Protein AF-A0A8S0W724-F1 (afdb_monomer_lite)

pLDDT: mean 79.63, std 19.97, range [36.56, 97.44]

Sequence (188 aa):
MHIPKFYTVLSIAALSLVKLAGAHDTSLASVKYAFQGAHIPEDLRLIFEPKIHLKVTYFLDDRSTFDVYPGAPLARHDTAYPPMYNVSGCHVGAGPFVVTMIDPGPQLNPNITQVRHFLGGDYYYNELNGVFYNRTPAVTEYKQPSPPRNSDPHRLYFDIAKFAYETELGDPIAGNFVLVGPEVQAAV

Secondary structure (DSSP, 8-state):
--PPPP-------------------S-HHHHHHHHHHTTHHHHHT------SEEEEEEESSSS-EEEE-TTEEE-GGGGSSPPEEEEESTT--S--EEEEEEE---TT-TTPPBEEEEEEEEEEEETTTTEEEESS--SB--------SS-PPP---B-HHHHHHHTT--S-S----EEEPPP-PPP-

Organism: Cyclocybe aegerita (NCBI:txid1973307)

Structure (mmCIF, N/CA/C/O backbone):
data_AF-A0A8S0W724-F1
#
_entry.id   AF-A0A8S0W724-F1
#
loop_
_atom_site.group_PDB
_atom_site.id
_atom_site.type_symbol
_atom_site.label_atom_id
_atom_site.label_alt_id
_atom_site.label_comp_id
_atom_site.label_asym_id
_atom_site.label_entity_id
_atom_site.label_seq_id
_atom_site.pdbx_PDB_ins_code
_atom_site.Cartn_x
_atom_site.Cartn_y
_atom_site.Cartn_z
_atom_site.occupancy
_atom_site.B_iso_or_equiv
_atom_site.auth_seq_id
_atom_site.auth_comp_id
_atom_site.auth_asym_id
_atom_site.auth_atom_id
_atom_site.pdbx_PDB_model_num
ATOM 1 N N . MET A 1 1 ? -10.328 38.181 -71.224 1.00 43.16 1 MET A N 1
ATOM 2 C CA . MET A 1 1 ? -10.265 36.987 -70.354 1.00 43.16 1 MET A CA 1
ATOM 3 C C . MET A 1 1 ? -9.434 37.356 -69.131 1.00 43.16 1 MET A C 1
ATOM 5 O O . MET A 1 1 ? -8.224 37.487 -69.240 1.00 43.16 1 MET A O 1
ATOM 9 N N . HIS A 1 2 ? -10.097 37.687 -68.024 1.00 39.34 2 HIS A N 1
ATOM 10 C CA . HIS A 1 2 ? -9.485 38.168 -66.782 1.00 39.34 2 HIS A CA 1
ATOM 11 C C . HIS A 1 2 ? -10.244 37.485 -65.640 1.00 39.34 2 HIS A C 1
ATOM 13 O O . HIS A 1 2 ? -11.461 37.628 -65.547 1.00 39.34 2 HIS A O 1
ATOM 19 N N . ILE A 1 3 ? -9.548 36.657 -64.865 1.00 42.69 3 ILE A N 1
ATOM 20 C CA . ILE A 1 3 ? -10.122 35.806 -63.816 1.00 42.69 3 ILE A CA 1
ATOM 21 C C . ILE A 1 3 ? -10.080 36.589 -62.492 1.00 42.69 3 ILE A C 1
ATOM 23 O O . ILE A 1 3 ? -9.012 37.108 -62.155 1.00 42.69 3 ILE A O 1
ATOM 27 N N . PRO A 1 4 ? -11.181 36.698 -61.727 1.00 43.81 4 PRO A N 1
ATOM 28 C CA . PRO A 1 4 ? -11.156 37.345 -60.420 1.00 43.81 4 PRO A CA 1
ATOM 29 C C . PRO A 1 4 ? -10.509 36.440 -59.359 1.00 43.81 4 PRO A C 1
ATOM 31 O O . PRO A 1 4 ? -10.692 35.222 -59.351 1.00 43.81 4 PRO A O 1
ATOM 34 N N . LYS A 1 5 ? -9.745 37.053 -58.447 1.00 38.56 5 LYS A N 1
ATOM 35 C CA . LYS A 1 5 ? -9.134 36.392 -57.285 1.00 38.56 5 LYS A CA 1
ATOM 36 C C . LYS A 1 5 ? -10.203 36.133 -56.218 1.00 38.56 5 LYS A C 1
ATOM 38 O O . LYS A 1 5 ? -10.795 37.078 -55.705 1.00 38.56 5 LYS A O 1
ATOM 43 N N . PHE A 1 6 ? -10.415 34.867 -55.869 1.00 43.72 6 PHE A N 1
ATOM 44 C CA . PHE A 1 6 ? -11.185 34.471 -54.692 1.00 43.72 6 PHE A CA 1
ATOM 45 C C . PHE A 1 6 ? -10.311 34.617 -53.440 1.00 43.72 6 PHE A C 1
ATOM 47 O O . PHE A 1 6 ? -9.222 34.049 -53.370 1.00 43.72 6 PHE A O 1
ATOM 54 N N . TYR A 1 7 ? -10.787 35.374 -52.452 1.00 41.56 7 TYR A N 1
ATOM 55 C CA . TYR A 1 7 ? -10.230 35.369 -51.102 1.00 41.56 7 TYR A CA 1
ATOM 56 C C . TYR A 1 7 ? -10.954 34.291 -50.293 1.00 41.56 7 TYR A C 1
ATOM 58 O O . TYR A 1 7 ? -12.120 34.456 -49.940 1.00 41.56 7 TYR A O 1
ATOM 66 N N . THR A 1 8 ? -10.274 33.182 -50.007 1.00 39.94 8 THR A N 1
ATOM 67 C CA . THR A 1 8 ? -10.760 32.172 -49.062 1.00 39.94 8 THR A CA 1
ATOM 68 C C . THR A 1 8 ? -10.329 32.582 -47.658 1.00 39.94 8 THR A C 1
ATOM 70 O O . THR A 1 8 ? -9.141 32.570 -47.340 1.00 39.94 8 THR A O 1
ATOM 73 N N . VAL A 1 9 ? -11.289 32.957 -46.814 1.00 42.84 9 VAL A N 1
ATOM 74 C CA . VAL A 1 9 ? -11.074 33.127 -45.372 1.00 42.84 9 VAL A CA 1
ATOM 75 C C . VAL A 1 9 ? -10.991 31.731 -44.757 1.00 42.84 9 VAL A C 1
ATOM 77 O O . VAL A 1 9 ? -11.981 31.005 -44.713 1.00 42.84 9 VAL A O 1
ATOM 80 N N . LEU A 1 10 ? -9.799 31.330 -44.317 1.00 39.69 10 LEU A N 1
ATOM 81 C CA . LEU A 1 10 ? -9.592 30.094 -43.568 1.00 39.69 10 LEU A CA 1
ATOM 82 C C . LEU A 1 10 ? -9.978 30.348 -42.102 1.00 39.69 10 LEU A C 1
ATOM 84 O O . LEU A 1 10 ? -9.175 30.850 -41.319 1.00 39.69 10 LEU A O 1
ATOM 88 N N . SER A 1 11 ? -11.220 30.035 -41.727 1.00 43.78 11 SER A N 1
ATOM 89 C CA . SER A 1 11 ? -11.615 29.960 -40.317 1.00 43.78 11 SER A CA 1
ATOM 90 C C . SER A 1 11 ? -10.930 28.758 -39.669 1.00 43.78 11 SER A C 1
ATOM 92 O O . SER A 1 11 ? -11.342 27.616 -39.861 1.00 43.78 11 SER A O 1
ATOM 94 N N . ILE A 1 12 ? -9.885 29.015 -38.883 1.00 45.81 12 ILE A N 1
ATOM 95 C CA . ILE A 1 12 ? -9.315 28.029 -37.964 1.00 45.81 12 ILE A CA 1
ATOM 96 C C . ILE A 1 12 ? -10.295 27.906 -36.795 1.00 45.81 12 ILE A C 1
ATOM 98 O O . ILE A 1 12 ? -10.313 28.741 -35.892 1.00 45.81 12 ILE A O 1
ATOM 102 N N . ALA A 1 13 ? -11.143 26.880 -36.823 1.00 47.94 13 ALA A N 1
ATOM 103 C CA . ALA A 1 13 ? -11.841 26.438 -35.627 1.00 47.94 13 ALA A CA 1
ATOM 104 C C . ALA A 1 13 ? -10.782 25.886 -34.663 1.00 47.94 13 ALA A C 1
ATOM 106 O O . ALA A 1 13 ? -10.238 24.802 -34.872 1.00 47.94 13 ALA A O 1
ATOM 107 N N . ALA A 1 14 ? -10.437 26.667 -33.640 1.00 49.03 14 ALA A N 1
ATOM 108 C CA . ALA A 1 14 ? -9.595 26.208 -32.549 1.00 49.03 14 ALA A CA 1
ATOM 109 C C . ALA A 1 14 ? -10.345 25.098 -31.802 1.00 49.03 14 ALA A C 1
ATOM 111 O O . ALA A 1 14 ? -11.265 25.370 -31.029 1.00 49.03 14 ALA A O 1
ATOM 112 N N . LEU A 1 15 ? -9.968 23.844 -32.063 1.00 43.81 15 LEU A N 1
ATOM 113 C CA . LEU A 1 15 ? -10.395 22.697 -31.274 1.00 43.81 15 LEU A CA 1
ATOM 114 C C . LEU A 1 15 ? -9.877 22.913 -29.851 1.00 43.81 15 LEU A C 1
ATOM 116 O O . LEU A 1 15 ? -8.692 22.756 -29.560 1.00 43.81 15 LEU A O 1
ATOM 120 N N . SER A 1 16 ? -10.765 23.356 -28.972 1.00 45.56 16 SER A N 1
ATOM 121 C CA . SER A 1 16 ? -10.480 23.474 -27.552 1.00 45.56 16 SER A CA 1
ATOM 122 C C . SER A 1 16 ? -10.278 22.052 -27.034 1.00 45.56 16 SER A C 1
ATOM 124 O O . SER A 1 16 ? -11.230 21.272 -27.002 1.00 45.56 16 SER A O 1
ATOM 126 N N . LEU A 1 17 ? -9.048 21.686 -26.658 1.00 46.78 17 LEU A N 1
ATOM 127 C CA . LEU A 1 17 ? -8.829 20.489 -25.851 1.00 46.78 17 LEU A CA 1
ATOM 128 C C . LEU A 1 17 ? -9.578 20.708 -24.536 1.00 46.78 17 LEU A C 1
ATOM 130 O O . LEU A 1 17 ? -9.132 21.457 -23.665 1.00 46.78 17 LEU A O 1
ATOM 134 N N . VAL A 1 18 ? -10.737 20.070 -24.404 1.00 50.22 18 VAL A N 1
ATOM 135 C CA . VAL A 1 18 ? -11.385 19.891 -23.112 1.00 50.22 18 VAL A CA 1
ATOM 136 C C . VAL A 1 18 ? -10.387 19.114 -22.260 1.00 50.22 18 VAL A C 1
ATOM 138 O O . VAL A 1 18 ? -10.119 17.942 -22.518 1.00 50.22 18 VAL A O 1
ATOM 141 N N . LYS A 1 19 ? -9.791 19.777 -21.264 1.00 40.44 19 LYS A N 1
ATOM 142 C CA . LYS A 1 19 ? -9.137 19.073 -20.164 1.00 40.44 19 LYS A CA 1
ATOM 143 C C . LYS A 1 19 ? -10.238 18.287 -19.471 1.00 40.44 19 LYS A C 1
ATOM 145 O O . LYS A 1 19 ? -11.041 18.866 -18.743 1.00 40.44 19 LYS A O 1
ATOM 150 N N . LEU A 1 20 ? -10.314 16.992 -19.757 1.00 40.53 20 LEU A N 1
ATOM 151 C CA . LEU A 1 20 ? -11.141 16.083 -18.987 1.00 40.53 20 LEU A CA 1
ATOM 152 C C . LEU A 1 20 ? -10.573 16.122 -17.565 1.00 40.53 20 LEU A C 1
ATOM 154 O O . LEU A 1 20 ? -9.471 15.637 -17.315 1.00 40.53 20 LEU A O 1
ATOM 158 N N . ALA A 1 21 ? -11.265 16.818 -16.665 1.00 47.03 21 ALA A N 1
ATOM 159 C CA . ALA A 1 21 ? -10.967 16.758 -15.247 1.00 47.03 21 ALA A CA 1
ATOM 160 C C . ALA A 1 21 ? -11.006 15.276 -14.850 1.00 47.03 21 ALA A C 1
ATOM 162 O O . ALA A 1 21 ? -12.005 14.602 -15.104 1.00 47.03 21 ALA A O 1
ATOM 163 N N . GLY A 1 22 ? -9.892 14.757 -14.329 1.00 42.00 22 GLY A N 1
ATOM 164 C CA . GLY A 1 22 ? -9.747 13.354 -13.954 1.00 42.00 22 GLY A CA 1
ATOM 165 C C . GLY A 1 22 ? -10.693 13.027 -12.808 1.00 42.00 22 GLY A C 1
ATOM 166 O O . GLY A 1 22 ? -10.364 13.226 -11.646 1.00 42.00 22 GLY A O 1
ATOM 167 N N . ALA A 1 23 ? -11.892 12.569 -13.144 1.00 53.28 23 ALA A N 1
ATOM 168 C CA . ALA A 1 23 ? -12.893 12.129 -12.190 1.00 53.28 23 ALA A CA 1
ATOM 169 C C . ALA A 1 23 ? -12.859 10.608 -12.076 1.00 53.28 23 ALA A C 1
ATOM 171 O O . ALA A 1 23 ? -13.846 9.961 -12.386 1.00 53.28 23 ALA A O 1
ATOM 172 N N . HIS A 1 24 ? -11.740 10.011 -11.672 1.00 47.88 24 HIS A N 1
ATOM 173 C CA . HIS A 1 24 ? -11.686 8.560 -11.513 1.00 47.88 24 HIS A CA 1
ATOM 174 C C . HIS A 1 24 ? -10.704 8.191 -10.408 1.00 47.88 24 HIS A C 1
ATOM 176 O O . HIS A 1 24 ? -9.524 8.109 -10.687 1.00 47.88 24 HIS A O 1
ATOM 182 N N . ASP A 1 25 ? -11.194 8.048 -9.168 1.00 56.22 25 ASP A N 1
ATOM 183 C CA . ASP A 1 25 ? -10.792 6.965 -8.244 1.00 56.22 25 ASP A CA 1
ATOM 184 C C . ASP A 1 25 ? -11.588 6.945 -6.929 1.00 56.22 25 ASP A C 1
ATOM 186 O O . ASP A 1 25 ? -11.067 6.860 -5.820 1.00 56.22 25 ASP A O 1
ATOM 190 N N . THR A 1 26 ? -12.914 6.986 -7.054 1.00 65.12 26 THR A N 1
ATOM 191 C CA . THR A 1 26 ? -13.848 6.695 -5.950 1.00 65.12 26 THR A CA 1
ATOM 192 C C . THR A 1 26 ? -14.546 5.344 -6.114 1.00 65.12 26 THR A C 1
ATOM 194 O O . THR A 1 26 ? -15.454 5.024 -5.355 1.00 65.12 26 THR A O 1
ATOM 197 N N . SER A 1 27 ? -14.160 4.541 -7.114 1.00 89.25 27 SER A N 1
ATOM 198 C CA . SER A 1 27 ? -14.792 3.251 -7.406 1.00 89.25 27 SER A CA 1
ATOM 199 C C . SER A 1 27 ? -13.840 2.093 -7.133 1.00 89.25 27 SER A C 1
ATOM 201 O O . SER A 1 27 ? -12.771 2.007 -7.734 1.00 89.25 27 SER A O 1
ATOM 203 N N . LEU A 1 28 ? -14.249 1.163 -6.266 1.00 93.38 28 LEU A N 1
ATOM 204 C CA . LEU A 1 28 ? -13.511 -0.080 -6.003 1.00 93.38 28 LEU A CA 1
ATOM 205 C C . LEU A 1 28 ? -13.330 -0.916 -7.277 1.00 93.38 28 LEU A C 1
ATOM 207 O O . LEU A 1 28 ? -12.315 -1.590 -7.435 1.00 93.38 28 LEU A O 1
ATOM 211 N N . ALA A 1 29 ? -14.277 -0.828 -8.218 1.00 94.69 29 ALA A N 1
ATOM 212 C CA . ALA A 1 29 ? -14.153 -1.490 -9.511 1.00 94.69 29 ALA A CA 1
ATOM 213 C C . ALA A 1 29 ? -13.000 -0.900 -10.335 1.00 94.69 29 ALA A C 1
ATOM 215 O O . ALA A 1 29 ? -12.232 -1.656 -10.920 1.00 94.69 29 ALA A O 1
ATOM 216 N N . SER A 1 30 ? -12.835 0.428 -10.347 1.00 94.00 30 SER A N 1
ATOM 217 C CA . SER A 1 30 ? -11.717 1.088 -11.040 1.00 94.00 30 SER A CA 1
ATOM 218 C C . SER A 1 30 ? -10.371 0.692 -10.437 1.00 94.00 30 SER A C 1
ATOM 220 O O . SER A 1 30 ? -9.467 0.318 -11.181 1.00 94.00 30 SER A O 1
ATOM 222 N N . VAL A 1 31 ? -10.272 0.659 -9.103 1.00 94.69 31 VAL A N 1
ATOM 223 C CA . VAL A 1 31 ? -9.074 0.178 -8.397 1.00 94.69 31 VAL A CA 1
ATOM 224 C C . VAL A 1 31 ? -8.764 -1.270 -8.787 1.00 94.69 31 VAL A C 1
ATOM 226 O O . VAL A 1 31 ? -7.640 -1.576 -9.177 1.00 94.69 31 VAL A O 1
ATOM 229 N N . LYS A 1 32 ? -9.763 -2.162 -8.753 1.00 96.25 32 LYS A N 1
ATOM 230 C CA . LYS A 1 32 ? -9.599 -3.564 -9.158 1.00 96.25 32 LYS A CA 1
ATOM 231 C C . LYS A 1 32 ? -9.102 -3.690 -10.601 1.00 96.25 32 LYS A C 1
ATOM 233 O O . LYS A 1 32 ? -8.135 -4.407 -10.844 1.00 96.25 32 LYS A O 1
ATOM 238 N N . TYR A 1 33 ? -9.720 -2.972 -11.539 1.00 96.12 33 TYR A N 1
ATOM 239 C CA . TYR A 1 33 ? -9.310 -2.989 -12.945 1.00 96.12 33 TYR A CA 1
ATOM 240 C C . TYR A 1 33 ? -7.888 -2.462 -13.149 1.00 96.12 33 TYR A C 1
ATOM 242 O O . TYR A 1 33 ? -7.158 -3.020 -13.962 1.00 96.12 33 TYR A O 1
ATOM 250 N N . ALA A 1 34 ? -7.468 -1.433 -12.407 1.00 94.94 34 ALA A N 1
ATOM 251 C CA . ALA A 1 34 ? -6.106 -0.913 -12.488 1.00 94.94 34 ALA A CA 1
ATOM 252 C C . ALA A 1 34 ? -5.068 -1.948 -12.019 1.00 94.94 34 ALA A C 1
ATOM 254 O O . ALA A 1 34 ? -4.052 -2.141 -12.682 1.00 94.94 34 ALA A O 1
ATOM 255 N N . PHE A 1 35 ? -5.347 -2.659 -10.922 1.00 95.38 35 PHE A N 1
ATOM 256 C CA . PHE A 1 35 ? -4.487 -3.742 -10.431 1.00 95.38 35 PHE A CA 1
ATOM 257 C C . PHE A 1 35 ? -4.391 -4.903 -11.427 1.00 95.38 35 PHE A C 1
ATOM 259 O O . PHE A 1 35 ? -3.290 -5.367 -11.715 1.00 95.38 35 PHE A O 1
ATOM 266 N N . GLN A 1 36 ? -5.527 -5.339 -11.982 1.00 95.50 36 GLN A N 1
ATOM 267 C CA . GLN A 1 36 ? -5.574 -6.393 -13.001 1.00 95.50 36 GLN A CA 1
ATOM 268 C C . GLN A 1 36 ? -4.836 -5.983 -14.279 1.00 95.50 36 GLN A C 1
ATOM 270 O O . GLN A 1 36 ? -4.048 -6.755 -14.814 1.00 95.50 36 GLN A O 1
ATOM 275 N N . GLY A 1 37 ? -5.042 -4.750 -14.753 1.00 93.31 37 GLY A N 1
ATOM 276 C CA . GLY A 1 37 ? -4.367 -4.226 -15.942 1.00 93.31 37 GLY A CA 1
ATOM 277 C C . GLY A 1 37 ? -2.848 -4.105 -15.786 1.00 93.31 37 GLY A C 1
ATOM 278 O O . GLY A 1 37 ? -2.135 -4.117 -16.785 1.00 93.31 37 GLY A O 1
ATOM 279 N N . ALA A 1 38 ? -2.355 -4.017 -14.549 1.00 90.62 38 ALA A N 1
ATOM 280 C CA . ALA A 1 38 ? -0.932 -4.019 -14.220 1.00 90.62 38 ALA A CA 1
ATOM 281 C C . ALA A 1 38 ? -0.375 -5.416 -13.872 1.00 90.62 38 ALA A C 1
ATOM 283 O O . ALA A 1 38 ? 0.810 -5.511 -13.566 1.00 90.62 38 ALA A O 1
ATOM 284 N N . HIS A 1 39 ? -1.205 -6.470 -13.905 1.00 90.62 39 HIS A N 1
ATOM 285 C CA . HIS A 1 39 ? -0.880 -7.849 -13.500 1.00 90.62 39 HIS A CA 1
ATOM 286 C C . HIS A 1 39 ? -0.359 -7.998 -12.055 1.00 90.62 39 HIS A C 1
ATOM 288 O O . HIS A 1 39 ? 0.312 -8.971 -11.715 1.00 90.62 39 HIS A O 1
ATOM 294 N N . ILE A 1 40 ? -0.672 -7.040 -11.174 1.00 91.06 40 ILE A N 1
ATOM 295 C CA . ILE A 1 40 ? -0.176 -7.034 -9.789 1.00 91.06 40 ILE A CA 1
ATOM 296 C C . ILE A 1 40 ? -0.689 -8.239 -8.979 1.00 91.06 40 ILE A C 1
ATOM 298 O O . ILE A 1 40 ? 0.118 -8.840 -8.266 1.00 91.06 40 ILE A O 1
ATOM 302 N N . PRO A 1 41 ? -1.986 -8.616 -9.028 1.00 92.75 41 PRO A N 1
ATOM 303 C CA . PRO A 1 41 ? -2.469 -9.791 -8.302 1.00 92.75 41 PRO A CA 1
ATOM 304 C C . PRO A 1 41 ? -1.740 -11.073 -8.716 1.00 92.75 41 PRO A C 1
ATOM 306 O O . PRO A 1 41 ? -1.359 -11.865 -7.856 1.00 92.75 41 PRO A O 1
ATOM 309 N N . GLU A 1 42 ? -1.490 -11.255 -10.012 1.00 89.88 42 GLU A N 1
ATOM 310 C CA . GLU A 1 42 ? -0.763 -12.397 -10.557 1.00 89.88 42 GLU A CA 1
ATOM 311 C C . GLU A 1 42 ? 0.707 -12.397 -10.111 1.00 89.88 42 GLU A C 1
ATOM 313 O O . GLU A 1 42 ? 1.173 -13.391 -9.547 1.00 89.88 42 GLU A O 1
ATOM 318 N N . ASP A 1 43 ? 1.410 -11.273 -10.281 1.00 86.38 43 ASP A N 1
ATOM 319 C CA . ASP A 1 43 ? 2.827 -11.117 -9.921 1.00 86.38 43 ASP A CA 1
ATOM 320 C C . ASP A 1 43 ? 3.064 -11.317 -8.413 1.00 86.38 43 ASP A C 1
ATOM 322 O O . ASP A 1 43 ? 4.065 -11.900 -7.979 1.00 86.38 43 ASP A O 1
ATOM 326 N N . LEU A 1 44 ? 2.114 -10.871 -7.587 1.00 88.56 44 LEU A N 1
ATOM 327 C CA . LEU A 1 44 ? 2.171 -11.018 -6.134 1.00 88.56 44 LEU A CA 1
ATOM 328 C C . LEU A 1 44 ? 1.540 -12.316 -5.614 1.00 88.56 44 LEU A C 1
ATOM 330 O O . LEU A 1 44 ? 1.692 -12.607 -4.426 1.00 88.56 44 LEU A O 1
ATOM 334 N N . ARG A 1 45 ? 0.890 -13.110 -6.478 1.00 90.50 45 ARG A N 1
ATOM 335 C CA . ARG A 1 45 ? 0.121 -14.321 -6.127 1.00 90.50 45 ARG A CA 1
ATOM 336 C C . ARG A 1 45 ? -0.968 -14.056 -5.080 1.00 90.50 45 ARG A C 1
ATOM 338 O O . ARG A 1 45 ? -1.149 -14.833 -4.145 1.00 90.50 45 ARG A O 1
ATOM 345 N N . LEU A 1 46 ? -1.687 -12.949 -5.240 1.00 90.62 46 LEU A N 1
ATOM 346 C CA . LEU A 1 46 ? -2.762 -12.509 -4.355 1.00 90.62 46 LEU A CA 1
ATOM 347 C C . LEU A 1 46 ? -4.123 -12.625 -5.042 1.00 90.62 46 LEU A C 1
ATOM 349 O O . LEU A 1 46 ? -4.256 -12.369 -6.237 1.00 90.62 46 LEU A O 1
ATOM 353 N N . ILE A 1 47 ? -5.159 -12.920 -4.260 1.00 95.12 47 ILE A N 1
ATOM 354 C CA . ILE A 1 47 ? -6.539 -12.639 -4.657 1.00 95.12 47 ILE A CA 1
ATOM 355 C C . ILE A 1 47 ? -6.824 -11.197 -4.240 1.00 95.12 47 ILE A C 1
ATOM 357 O O . ILE A 1 47 ? -6.655 -10.846 -3.075 1.00 95.12 47 ILE A O 1
ATOM 361 N N . PHE A 1 48 ? -7.227 -10.343 -5.183 1.00 96.19 48 PHE A N 1
ATOM 362 C CA . PHE A 1 48 ? -7.491 -8.933 -4.897 1.00 96.19 48 PHE A CA 1
ATOM 363 C C . PHE A 1 48 ? -8.940 -8.551 -5.205 1.00 96.19 48 PHE A C 1
ATOM 365 O O . PHE A 1 48 ? -9.331 -8.360 -6.358 1.00 96.19 48 PHE A O 1
ATOM 372 N N . GLU A 1 49 ? -9.724 -8.410 -4.138 1.00 96.25 49 GLU A N 1
ATOM 373 C CA . GLU A 1 49 ? -11.126 -7.988 -4.162 1.00 96.25 49 GLU A CA 1
ATOM 374 C C . GLU A 1 49 ? -11.302 -6.796 -3.207 1.00 96.25 49 GLU A C 1
ATOM 376 O O . GLU A 1 49 ? -11.661 -6.987 -2.038 1.00 96.25 49 GLU A O 1
ATOM 381 N N . PRO A 1 50 ? -11.004 -5.559 -3.655 1.00 95.38 50 PRO A N 1
ATOM 382 C CA . PRO A 1 50 ? -11.011 -4.398 -2.776 1.00 95.38 50 PRO A CA 1
ATOM 383 C C . PRO A 1 50 ? -12.423 -4.110 -2.255 1.00 95.38 50 PRO A C 1
ATOM 385 O O . PRO A 1 50 ? -13.388 -4.040 -3.017 1.00 95.38 50 PRO A O 1
ATOM 388 N N . LYS A 1 51 ? -12.528 -3.912 -0.940 1.00 94.44 51 LYS A N 1
ATOM 389 C CA . LYS A 1 51 ? -13.766 -3.596 -0.206 1.00 94.44 51 LYS A CA 1
ATOM 390 C C . LYS A 1 51 ? -13.778 -2.159 0.310 1.00 94.44 51 LYS A C 1
ATOM 392 O O . LYS A 1 51 ? -14.847 -1.614 0.565 1.00 94.44 51 LYS A O 1
ATOM 397 N N . ILE A 1 52 ? -12.598 -1.555 0.451 1.00 94.19 52 ILE A N 1
ATOM 398 C CA . ILE A 1 52 ? -12.398 -0.165 0.864 1.00 94.19 52 ILE A CA 1
ATOM 399 C C . ILE A 1 52 ? -11.299 0.484 0.018 1.00 94.19 52 ILE A C 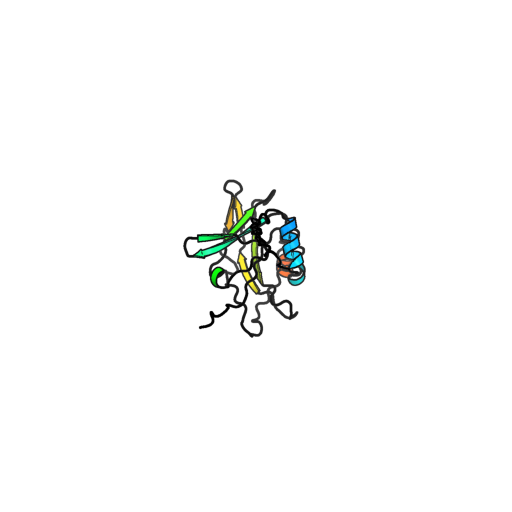1
ATOM 401 O O . ILE A 1 52 ? -10.482 -0.194 -0.609 1.00 94.19 52 ILE A O 1
ATOM 405 N N . HIS A 1 53 ? -11.275 1.811 -0.001 1.00 93.88 53 HIS A N 1
ATOM 406 C CA . HIS A 1 53 ? -10.242 2.582 -0.678 1.00 93.88 53 HIS A CA 1
ATOM 407 C C . HIS A 1 53 ? -9.020 2.740 0.216 1.00 93.88 53 HIS A C 1
ATOM 409 O O . HIS A 1 53 ? -9.155 3.080 1.389 1.00 93.88 53 HIS A O 1
ATOM 415 N N . LEU A 1 54 ? -7.834 2.560 -0.367 1.00 95.75 54 LEU A N 1
ATOM 416 C CA . LEU A 1 54 ? -6.574 2.986 0.228 1.00 95.75 54 LEU A CA 1
ATOM 417 C C . LEU A 1 54 ? -6.135 4.290 -0.440 1.00 95.75 54 LEU A C 1
ATOM 419 O O . LEU A 1 54 ? -5.717 4.310 -1.599 1.00 95.75 54 LEU A O 1
ATOM 423 N N . LYS A 1 55 ? -6.215 5.384 0.309 1.00 95.00 55 LYS A N 1
ATOM 424 C CA . LYS A 1 55 ? -5.649 6.667 -0.087 1.00 95.00 55 LYS A CA 1
ATOM 425 C C . LYS A 1 55 ? -4.174 6.694 0.302 1.00 95.00 55 LYS A C 1
ATOM 427 O O . LYS A 1 55 ? -3.830 6.452 1.459 1.00 95.00 55 LYS A O 1
ATOM 432 N N . VAL A 1 56 ? -3.326 6.998 -0.675 1.00 96.00 56 VAL A N 1
ATOM 433 C CA . VAL A 1 56 ? -1.883 7.169 -0.498 1.00 96.00 56 VAL A CA 1
ATOM 434 C C . VAL A 1 56 ? -1.541 8.610 -0.842 1.00 96.00 56 VAL A C 1
ATOM 436 O O . VAL A 1 56 ? -1.954 9.115 -1.886 1.00 96.00 56 VAL A O 1
ATOM 439 N N . THR A 1 57 ? -0.802 9.264 0.046 1.00 95.50 57 THR A N 1
ATOM 440 C CA . THR A 1 57 ? -0.445 10.678 -0.075 1.00 95.50 57 THR A CA 1
ATOM 441 C C . THR A 1 57 ? 1.071 10.824 0.039 1.00 95.50 57 THR A C 1
ATOM 443 O O . THR A 1 57 ? 1.657 10.398 1.033 1.00 95.50 57 THR A O 1
ATOM 446 N N . TYR A 1 58 ? 1.701 11.427 -0.968 1.00 94.62 58 TYR A N 1
ATOM 447 C CA . TYR A 1 58 ? 3.138 11.715 -1.004 1.00 94.62 58 TYR A CA 1
ATOM 448 C C . TYR A 1 58 ? 3.418 13.192 -0.708 1.00 94.62 58 TYR A C 1
ATOM 450 O O . TYR A 1 58 ? 2.520 14.035 -0.767 1.00 94.62 58 TYR A O 1
ATOM 458 N N . PHE A 1 59 ? 4.674 13.497 -0.387 1.00 91.12 59 PHE A N 1
ATOM 459 C CA . PHE A 1 59 ? 5.168 14.849 -0.130 1.00 91.12 59 PHE A CA 1
ATOM 460 C C . PHE A 1 59 ? 5.833 15.402 -1.393 1.00 91.12 59 PHE A C 1
ATOM 462 O O . PHE A 1 59 ? 6.703 14.740 -1.953 1.00 91.12 59 PHE A O 1
ATOM 469 N N . LEU A 1 60 ? 5.452 16.608 -1.824 1.00 84.19 60 LEU A N 1
ATOM 470 C CA . LEU A 1 60 ? 6.217 17.352 -2.839 1.00 84.19 60 LEU A CA 1
ATOM 471 C C . LEU A 1 60 ? 7.392 18.090 -2.184 1.00 84.19 60 LEU A C 1
ATOM 473 O O . LEU A 1 60 ? 8.471 18.196 -2.760 1.00 84.19 60 LEU A O 1
ATOM 477 N N . ASP A 1 61 ? 7.173 18.592 -0.968 1.00 81.75 61 ASP A N 1
ATOM 478 C CA . ASP A 1 61 ? 8.153 19.287 -0.137 1.00 81.75 61 ASP A CA 1
ATOM 479 C C . ASP A 1 61 ? 7.776 19.183 1.358 1.00 81.75 61 ASP A C 1
ATOM 481 O O . ASP A 1 61 ? 6.935 18.373 1.752 1.00 81.75 61 ASP A O 1
ATOM 485 N N . ASP A 1 62 ? 8.412 19.998 2.209 1.00 79.12 62 ASP A N 1
ATOM 486 C CA . ASP A 1 62 ? 8.191 20.029 3.662 1.00 79.12 62 ASP A CA 1
ATOM 487 C C . ASP A 1 62 ? 6.774 20.470 4.079 1.00 79.12 62 ASP A C 1
ATOM 489 O O . ASP A 1 62 ? 6.405 20.332 5.247 1.00 79.12 62 ASP A O 1
ATOM 493 N N . ARG A 1 63 ? 5.979 21.020 3.154 1.00 79.75 63 ARG A N 1
ATOM 494 C CA . ARG A 1 63 ? 4.715 21.709 3.446 1.00 79.75 63 ARG A CA 1
ATOM 495 C C . ARG A 1 63 ? 3.550 21.292 2.565 1.00 79.75 63 ARG A C 1
ATOM 497 O O . ARG A 1 63 ? 2.408 21.598 2.910 1.00 79.75 63 ARG A O 1
ATOM 504 N N . SER A 1 64 ? 3.805 20.621 1.451 1.00 89.25 64 SER A N 1
ATOM 505 C CA . SER A 1 64 ? 2.792 20.271 0.467 1.00 89.25 64 SER A CA 1
ATOM 506 C C . SER A 1 64 ? 2.779 18.780 0.165 1.00 89.25 64 SER A C 1
ATOM 508 O O . SER A 1 64 ? 3.798 18.088 0.127 1.00 89.25 64 SER A O 1
ATOM 510 N N . THR A 1 65 ? 1.563 18.280 -0.024 1.00 94.12 65 THR A N 1
ATOM 511 C CA . THR A 1 65 ? 1.288 16.870 -0.268 1.00 94.12 65 THR A CA 1
ATOM 512 C C . THR A 1 65 ? 0.341 16.713 -1.442 1.00 94.12 65 THR A C 1
ATOM 514 O O . THR A 1 65 ? -0.367 17.651 -1.817 1.00 94.12 65 THR A O 1
ATOM 517 N N . PHE A 1 66 ? 0.332 15.521 -2.024 1.00 93.06 66 PHE A N 1
ATOM 518 C CA . PHE A 1 66 ? -0.556 15.174 -3.119 1.00 93.06 66 PHE A CA 1
ATOM 519 C C . PHE A 1 66 ? -0.990 13.716 -3.016 1.00 93.06 66 PHE A C 1
ATOM 521 O O . PHE A 1 66 ? -0.221 12.842 -2.611 1.00 93.06 66 PHE A O 1
ATOM 528 N N . ASP A 1 67 ? -2.242 13.470 -3.379 1.00 93.75 67 ASP A N 1
ATOM 529 C CA . ASP A 1 67 ? -2.793 12.124 -3.431 1.00 93.75 67 ASP A CA 1
ATOM 530 C C . ASP A 1 67 ? -2.418 11.458 -4.744 1.00 93.75 67 ASP A C 1
ATOM 532 O O . ASP A 1 67 ? -2.405 12.096 -5.801 1.00 93.75 67 ASP A O 1
ATOM 536 N N . VAL A 1 68 ? -2.169 10.156 -4.677 1.00 92.25 68 VAL A N 1
ATOM 537 C CA . VAL A 1 68 ? -1.919 9.344 -5.863 1.00 92.25 68 VAL A CA 1
ATOM 538 C C . VAL A 1 68 ? -3.047 8.360 -6.093 1.00 92.25 68 VAL A C 1
ATOM 540 O O . VAL A 1 68 ? -3.639 7.804 -5.162 1.00 92.25 68 VAL A O 1
ATOM 543 N N . TYR A 1 69 ? -3.323 8.149 -7.368 1.00 91.69 69 TYR A N 1
ATOM 544 C CA . TYR A 1 69 ? -4.240 7.139 -7.849 1.00 91.69 69 TYR A CA 1
ATOM 545 C C . TYR A 1 69 ? -3.482 5.886 -8.318 1.00 91.69 69 TYR A C 1
ATOM 547 O O . TYR A 1 69 ? -2.315 6.006 -8.705 1.00 91.69 69 TYR A O 1
ATOM 555 N N . PRO A 1 70 ? -4.126 4.702 -8.331 1.00 93.81 70 PRO A N 1
ATOM 556 C CA . PRO A 1 70 ? -3.552 3.485 -8.891 1.00 93.81 70 PRO A CA 1
ATOM 557 C C . PRO A 1 70 ? -2.952 3.696 -10.288 1.00 93.81 70 PRO A C 1
ATOM 559 O O . PRO A 1 70 ? -3.630 4.110 -11.226 1.00 93.81 70 PRO A O 1
ATOM 562 N N . GLY A 1 71 ? -1.663 3.396 -10.427 1.00 90.88 71 GLY A N 1
ATOM 563 C CA . GLY A 1 71 ? -0.920 3.524 -11.681 1.00 90.88 71 GLY A CA 1
ATOM 564 C C . GLY A 1 71 ? -0.376 4.918 -11.969 1.00 90.88 71 GLY A C 1
ATOM 565 O O . GLY A 1 71 ? 0.189 5.122 -13.045 1.00 90.88 71 GLY A O 1
ATOM 566 N N . ALA A 1 72 ? -0.490 5.865 -11.032 1.00 89.94 72 ALA A N 1
ATOM 567 C CA . ALA A 1 72 ? 0.105 7.185 -11.189 1.00 89.94 72 ALA A CA 1
ATOM 568 C C . ALA A 1 72 ? 1.633 7.075 -11.400 1.00 89.94 72 ALA A C 1
ATOM 570 O O . ALA A 1 72 ? 2.323 6.438 -10.593 1.00 89.94 72 ALA A O 1
ATOM 571 N N . PRO A 1 73 ? 2.187 7.686 -12.464 1.00 90.19 73 PRO A N 1
ATOM 572 C CA . PRO A 1 73 ? 3.628 7.762 -12.648 1.00 90.19 73 PRO A CA 1
ATOM 573 C C . PRO A 1 73 ? 4.215 8.799 -11.686 1.00 90.19 73 PRO A C 1
ATOM 575 O O . PRO A 1 73 ? 3.747 9.936 -11.656 1.00 90.19 73 PRO A O 1
ATOM 578 N N . LEU A 1 74 ? 5.254 8.428 -10.937 1.00 87.88 74 LEU A N 1
ATOM 579 C CA . LEU A 1 74 ? 5.968 9.330 -10.031 1.00 87.88 74 LEU A CA 1
ATOM 580 C C . LEU A 1 74 ? 7.442 9.444 -10.400 1.00 87.88 74 LEU A C 1
ATOM 582 O O . LEU A 1 74 ? 8.086 8.457 -10.779 1.00 87.88 74 LEU A O 1
ATOM 586 N N . ALA A 1 75 ? 8.005 10.643 -10.229 1.00 87.12 75 ALA A N 1
ATOM 587 C CA . ALA A 1 75 ? 9.448 10.783 -10.235 1.00 87.12 75 ALA A CA 1
ATOM 588 C C . ALA A 1 75 ? 10.017 10.145 -8.964 1.00 87.12 75 ALA A C 1
ATOM 590 O O . ALA A 1 75 ? 9.415 10.180 -7.890 1.00 87.12 75 ALA A O 1
ATOM 591 N N . ARG A 1 76 ? 11.226 9.581 -9.058 1.00 84.94 76 ARG A N 1
ATOM 592 C CA . ARG A 1 76 ? 11.878 8.968 -7.896 1.00 84.94 76 ARG A CA 1
ATOM 593 C C . ARG A 1 76 ? 11.982 9.949 -6.721 1.00 84.94 76 ARG A C 1
ATOM 595 O O . ARG A 1 76 ? 11.752 9.539 -5.585 1.00 84.94 76 ARG A O 1
ATOM 602 N N . HIS A 1 77 ? 12.282 11.224 -6.979 1.00 87.19 77 HIS A N 1
ATOM 603 C CA . HIS A 1 77 ? 12.392 12.236 -5.924 1.00 87.19 77 HIS A CA 1
ATOM 604 C C . HIS A 1 77 ? 11.074 12.492 -5.175 1.00 87.19 77 HIS A C 1
ATOM 606 O O . HIS A 1 77 ? 11.131 12.728 -3.973 1.00 87.19 77 HIS A O 1
ATOM 612 N N . ASP A 1 78 ? 9.909 12.327 -5.813 1.00 89.12 78 ASP A N 1
ATOM 613 C CA . ASP A 1 78 ? 8.595 12.500 -5.164 1.00 89.12 78 ASP A CA 1
ATOM 614 C C . ASP A 1 78 ? 8.305 11.399 -4.129 1.00 89.12 78 ASP A C 1
ATOM 616 O O . ASP A 1 78 ? 7.423 11.514 -3.282 1.00 89.12 78 ASP A O 1
ATOM 620 N N . THR A 1 79 ? 9.072 10.308 -4.181 1.00 89.94 79 THR A N 1
ATOM 621 C CA . THR A 1 79 ? 8.970 9.174 -3.252 1.00 89.94 79 THR A CA 1
ATOM 622 C C . THR A 1 79 ? 10.059 9.193 -2.176 1.00 89.94 79 THR A C 1
ATOM 624 O O . THR A 1 79 ? 10.258 8.197 -1.480 1.00 89.94 79 THR A O 1
ATOM 627 N N . ALA A 1 80 ? 10.807 10.295 -2.032 1.00 89.31 80 ALA A N 1
ATOM 628 C CA . ALA A 1 80 ? 11.925 10.386 -1.087 1.00 89.31 80 ALA A CA 1
ATOM 629 C C . ALA A 1 80 ? 11.498 10.218 0.380 1.00 89.31 80 ALA A C 1
ATOM 631 O O . ALA A 1 80 ? 12.256 9.665 1.179 1.00 89.31 80 ALA A O 1
ATOM 632 N N . TYR A 1 81 ? 10.283 10.649 0.715 1.00 90.75 81 TYR A N 1
ATOM 633 C CA . TYR A 1 81 ? 9.709 10.540 2.053 1.00 90.75 81 TYR A CA 1
ATOM 634 C C . TYR A 1 81 ? 8.656 9.425 2.124 1.00 90.75 81 TYR A C 1
ATOM 636 O O . TYR A 1 81 ? 8.033 9.111 1.104 1.00 90.75 81 TYR A O 1
ATOM 644 N N . PRO A 1 82 ? 8.438 8.824 3.310 1.00 93.12 82 PRO A N 1
ATOM 645 C CA . PRO A 1 82 ? 7.379 7.839 3.498 1.00 93.12 82 PRO A CA 1
ATOM 646 C C . PRO A 1 82 ? 6.014 8.443 3.141 1.00 93.12 82 PRO A C 1
ATOM 648 O O . PRO A 1 82 ? 5.727 9.556 3.585 1.00 93.12 82 PRO A O 1
ATOM 651 N N . PRO A 1 83 ? 5.156 7.743 2.381 1.00 95.31 83 PRO A N 1
ATOM 652 C CA . PRO A 1 83 ? 3.807 8.225 2.141 1.00 95.31 83 PRO A CA 1
ATOM 653 C C . PRO A 1 83 ? 2.950 8.115 3.406 1.00 95.31 83 PRO A C 1
ATOM 655 O O . PRO A 1 83 ? 3.202 7.299 4.296 1.00 95.31 83 PRO A O 1
ATOM 658 N N . MET A 1 84 ? 1.887 8.911 3.453 1.00 94.81 84 MET A N 1
ATOM 659 C CA . MET A 1 84 ? 0.809 8.750 4.422 1.00 94.81 84 MET A CA 1
ATOM 660 C C . MET A 1 84 ? -0.287 7.858 3.842 1.00 94.81 84 MET A C 1
ATOM 662 O O . MET A 1 84 ? -0.577 7.903 2.644 1.00 94.81 84 MET A O 1
ATOM 666 N N . TYR A 1 85 ? -0.924 7.085 4.717 1.00 95.44 85 TYR A N 1
ATOM 667 C CA . TYR A 1 85 ? -2.028 6.198 4.371 1.00 95.44 85 TYR A CA 1
ATOM 668 C C . TYR A 1 85 ? -3.312 6.677 5.039 1.00 95.44 85 TYR A C 1
ATOM 670 O O . TYR A 1 85 ? -3.303 7.067 6.206 1.00 95.44 85 TYR A O 1
ATOM 678 N N . ASN A 1 86 ? -4.426 6.600 4.321 1.00 94.62 86 ASN A N 1
ATOM 679 C CA . ASN A 1 86 ? -5.759 6.699 4.903 1.00 94.62 86 ASN A CA 1
ATOM 680 C C . ASN A 1 86 ? -6.710 5.731 4.189 1.00 94.62 86 ASN A C 1
ATOM 682 O O . ASN A 1 86 ? -6.414 5.250 3.096 1.00 94.62 86 ASN A O 1
ATOM 686 N N . VAL A 1 87 ? -7.848 5.437 4.801 1.00 93.94 87 VAL A N 1
ATOM 687 C CA . VAL A 1 87 ? -8.843 4.503 4.283 1.00 93.94 87 VAL A CA 1
ATOM 688 C C . VAL A 1 87 ? -10.225 5.136 4.261 1.00 93.94 87 VAL A C 1
ATOM 690 O O . VAL A 1 87 ? -10.548 5.998 5.076 1.00 93.94 87 VAL A O 1
ATOM 693 N N . SER A 1 88 ? -11.055 4.718 3.312 1.00 90.94 88 SER A N 1
ATOM 694 C CA . SER A 1 88 ? -12.447 5.161 3.230 1.00 90.94 88 SER A CA 1
ATOM 695 C C . SER A 1 88 ? -13.339 4.103 2.584 1.00 90.94 88 SER A C 1
ATOM 697 O O . SER A 1 88 ? -12.876 3.253 1.826 1.00 90.94 88 SER A O 1
ATOM 699 N N . GLY A 1 89 ? -14.634 4.142 2.892 1.00 85.31 89 GLY A N 1
ATOM 700 C CA . GLY A 1 89 ? -15.623 3.196 2.375 1.00 85.31 89 GLY A CA 1
ATOM 701 C C . GLY A 1 89 ? -16.644 2.789 3.432 1.00 85.31 89 GLY A C 1
ATOM 702 O O . GLY A 1 89 ? -16.517 3.124 4.610 1.00 85.31 89 GLY A O 1
ATOM 703 N N . CYS A 1 90 ? -17.674 2.059 3.010 1.00 73.50 90 CYS A N 1
ATOM 704 C CA . CYS A 1 90 ? -18.611 1.441 3.940 1.00 73.50 90 CYS A CA 1
ATOM 705 C C . CYS A 1 90 ? -17.925 0.229 4.582 1.00 73.50 90 CYS A C 1
ATOM 707 O O . CYS A 1 90 ? -17.508 -0.671 3.860 1.00 73.50 90 CYS A O 1
ATOM 709 N N . HIS A 1 91 ? -17.883 0.165 5.914 1.00 75.50 91 HIS A N 1
ATOM 710 C CA . HIS A 1 91 ? -17.342 -0.975 6.672 1.00 75.50 91 HIS A CA 1
ATOM 711 C C . HIS A 1 91 ? -15.814 -1.123 6.633 1.00 75.50 91 HIS A C 1
ATOM 713 O O . HIS A 1 91 ? -15.303 -2.231 6.490 1.00 75.50 91 HIS A O 1
ATOM 719 N N . VAL A 1 92 ? -15.075 -0.024 6.822 1.00 82.56 92 VAL A N 1
ATOM 720 C CA . VAL A 1 92 ? -13.630 -0.107 7.102 1.00 82.56 92 VAL A CA 1
ATOM 721 C C . VAL A 1 92 ? -13.377 -1.027 8.301 1.00 82.56 92 VAL A C 1
ATOM 723 O O . VAL A 1 92 ? -12.538 -1.915 8.214 1.00 82.56 92 VAL A O 1
ATOM 726 N N . GLY A 1 93 ? -14.158 -0.878 9.377 1.00 87.12 93 GLY A N 1
ATOM 727 C CA . GLY A 1 93 ? -13.889 -1.526 10.659 1.00 87.12 93 GLY A CA 1
ATOM 728 C C . GLY A 1 93 ? -12.811 -0.774 11.444 1.00 87.12 93 GLY A C 1
ATOM 729 O O . GLY A 1 93 ? -12.065 0.031 10.895 1.00 87.12 93 GLY A O 1
ATOM 730 N N . ALA A 1 94 ? -12.724 -1.010 12.753 1.00 90.69 94 ALA A N 1
ATOM 731 C CA . ALA A 1 94 ? -11.784 -0.270 13.599 1.00 90.69 94 ALA A CA 1
ATOM 732 C C . ALA A 1 94 ? -10.319 -0.730 13.444 1.00 90.69 94 ALA A C 1
ATOM 734 O O . ALA A 1 94 ? -9.418 0.010 13.834 1.00 90.69 94 ALA A O 1
ATOM 735 N N . GLY A 1 95 ? -10.077 -1.916 12.874 1.00 91.19 95 GLY A N 1
ATOM 736 C CA . GLY A 1 95 ? -8.774 -2.589 12.841 1.00 91.19 95 GLY A CA 1
ATOM 737 C C . GLY A 1 95 ? -8.650 -3.701 13.899 1.00 91.19 95 GLY A C 1
ATOM 738 O O . GLY A 1 95 ? -9.653 -4.052 14.529 1.00 91.19 95 GLY A O 1
ATOM 739 N N . PRO A 1 96 ? -7.444 -4.258 14.111 1.00 94.94 96 PRO A N 1
ATOM 740 C CA . PRO A 1 96 ? -6.175 -3.813 13.533 1.00 94.94 96 PRO A CA 1
ATOM 741 C C . PRO A 1 96 ? -6.033 -4.147 12.041 1.00 94.94 96 PRO A C 1
ATOM 743 O O . PRO A 1 96 ? -6.562 -5.147 11.562 1.00 94.94 96 PRO A O 1
ATOM 746 N N . PHE A 1 97 ? -5.276 -3.321 11.320 1.00 96.62 97 PHE A N 1
ATOM 747 C CA . PHE A 1 97 ? -4.860 -3.557 9.938 1.00 96.62 97 PHE A CA 1
ATOM 748 C C . PHE A 1 97 ? -3.338 -3.654 9.828 1.00 96.62 97 PHE A C 1
ATOM 750 O O . PHE A 1 97 ? -2.593 -3.091 10.636 1.00 96.62 97 PHE A O 1
ATOM 757 N N . VAL A 1 98 ? -2.892 -4.326 8.768 1.00 97.44 98 VAL A N 1
ATOM 758 C CA . VAL A 1 98 ? -1.499 -4.345 8.318 1.00 97.44 98 VAL A CA 1
ATOM 759 C C . VAL A 1 98 ? -1.400 -3.558 7.017 1.00 97.44 98 VAL A C 1
ATOM 761 O O . VAL A 1 98 ? -2.206 -3.750 6.109 1.00 97.44 98 VAL A O 1
ATOM 764 N N . VAL A 1 99 ? -0.399 -2.684 6.925 1.00 97.44 99 VAL A N 1
ATOM 765 C CA . VAL A 1 99 ? -0.075 -1.928 5.711 1.00 97.44 99 VAL A CA 1
ATOM 766 C C . VAL A 1 99 ? 1.313 -2.330 5.240 1.00 97.44 99 VAL A C 1
ATOM 768 O O . VAL A 1 99 ? 2.270 -2.361 6.017 1.00 97.44 99 VAL A O 1
ATOM 771 N N . THR A 1 100 ? 1.441 -2.621 3.950 1.00 96.12 100 THR A N 1
ATOM 772 C CA . THR A 1 100 ? 2.718 -2.980 3.339 1.00 96.12 100 THR A CA 1
ATOM 773 C C . THR A 1 100 ? 2.847 -2.380 1.946 1.00 96.12 100 THR A C 1
ATOM 775 O O . THR A 1 100 ? 1.858 -2.238 1.231 1.00 96.12 100 THR A O 1
ATOM 778 N N . MET A 1 101 ? 4.073 -2.012 1.579 1.00 95.06 101 MET A N 1
ATOM 779 C CA . MET A 1 101 ? 4.416 -1.522 0.246 1.00 95.06 101 MET A CA 1
ATOM 780 C C . MET A 1 101 ? 5.406 -2.495 -0.376 1.00 95.06 101 MET A C 1
ATOM 782 O O . MET A 1 101 ? 6.499 -2.682 0.165 1.00 95.06 101 MET A O 1
ATOM 786 N N . ILE A 1 102 ? 5.015 -3.107 -1.491 1.00 91.69 102 ILE A N 1
ATOM 787 C CA . ILE A 1 102 ? 5.766 -4.164 -2.166 1.00 91.69 102 ILE A CA 1
ATOM 788 C C . ILE A 1 102 ? 6.034 -3.743 -3.607 1.00 91.69 102 ILE A C 1
ATOM 790 O O . ILE A 1 102 ? 5.112 -3.354 -4.317 1.00 91.69 102 ILE A O 1
ATOM 794 N N . ASP A 1 103 ? 7.288 -3.844 -4.030 1.00 88.12 103 ASP A N 1
ATOM 795 C CA . ASP A 1 103 ? 7.663 -3.831 -5.439 1.00 88.12 103 ASP A CA 1
ATOM 796 C C . ASP A 1 103 ? 7.682 -5.290 -5.931 1.00 88.12 103 ASP A C 1
ATOM 798 O O . ASP A 1 103 ? 8.482 -6.079 -5.413 1.00 88.12 103 ASP A O 1
ATOM 802 N N . PRO A 1 104 ? 6.805 -5.692 -6.874 1.00 81.31 104 PRO A N 1
ATOM 803 C CA . PRO A 1 104 ? 6.844 -7.033 -7.465 1.00 81.31 104 PRO A CA 1
ATOM 804 C C . PRO A 1 104 ? 8.152 -7.283 -8.241 1.00 81.31 104 PRO A C 1
ATOM 806 O O . PRO A 1 104 ? 8.541 -8.432 -8.439 1.00 81.31 104 PRO A O 1
ATOM 809 N N . GLY A 1 105 ? 8.858 -6.207 -8.606 1.00 73.62 105 GLY A N 1
ATOM 810 C CA . GLY A 1 105 ? 10.084 -6.181 -9.383 1.00 73.62 105 GLY A CA 1
ATOM 811 C C . GLY A 1 105 ? 9.842 -6.337 -10.897 1.00 73.62 105 GLY A C 1
ATOM 812 O O . GLY A 1 105 ? 8.698 -6.404 -11.342 1.00 73.62 105 GLY A O 1
ATOM 813 N N . PRO A 1 106 ? 10.895 -6.308 -11.741 1.00 64.62 106 PRO A N 1
ATOM 814 C CA . PRO A 1 106 ? 10.722 -6.322 -13.197 1.00 64.62 106 PRO A CA 1
ATOM 815 C C . PRO A 1 106 ? 9.925 -7.524 -13.742 1.00 64.62 106 PRO A C 1
ATOM 817 O O . PRO A 1 106 ? 10.305 -8.674 -13.540 1.00 64.62 106 PRO A O 1
ATOM 820 N N . GLN A 1 107 ? 8.910 -7.254 -14.571 1.00 57.91 107 GLN A N 1
ATOM 821 C CA . GLN A 1 107 ? 8.054 -8.278 -15.202 1.00 57.91 107 GLN A CA 1
ATOM 822 C C . GLN A 1 107 ? 8.820 -9.303 -16.069 1.00 57.91 107 GLN A C 1
ATOM 824 O O . GLN A 1 107 ? 8.336 -10.401 -16.324 1.00 57.91 107 GLN A O 1
ATOM 829 N N . LEU A 1 108 ? 10.017 -8.954 -16.560 1.00 53.94 108 LEU A N 1
ATOM 830 C CA . LEU A 1 108 ? 10.756 -9.750 -17.549 1.00 53.94 108 LEU A CA 1
ATOM 831 C C . LEU A 1 108 ? 11.671 -10.833 -16.959 1.00 53.94 108 LEU A C 1
ATOM 833 O O . LEU A 1 108 ? 12.283 -11.573 -17.730 1.00 53.94 108 LEU A O 1
ATOM 837 N N . ASN A 1 109 ? 11.802 -10.948 -15.633 1.00 53.75 109 ASN A N 1
ATOM 838 C CA . ASN A 1 109 ? 12.616 -12.010 -15.039 1.00 53.75 109 ASN A CA 1
ATOM 839 C C . ASN A 1 109 ? 11.870 -12.716 -13.885 1.00 53.75 109 ASN A C 1
ATOM 841 O O . ASN A 1 109 ? 11.742 -12.161 -12.798 1.00 53.75 109 ASN A O 1
ATOM 845 N N . PRO A 1 110 ? 11.427 -13.974 -14.085 1.00 53.50 110 PRO A N 1
ATOM 846 C CA . PRO A 1 110 ? 10.620 -14.718 -13.114 1.00 53.50 110 PRO A CA 1
ATOM 847 C C . PRO A 1 110 ? 11.390 -15.130 -11.846 1.00 53.50 110 PRO A C 1
ATOM 849 O O . PRO A 1 110 ? 10.795 -15.680 -10.926 1.00 53.50 110 PRO A O 1
ATOM 852 N N . ASN A 1 111 ? 12.703 -14.876 -11.780 1.00 54.28 111 ASN A N 1
ATOM 853 C CA . ASN A 1 111 ? 13.519 -15.074 -10.576 1.00 54.28 111 ASN A CA 1
ATOM 854 C C . ASN A 1 111 ? 13.642 -13.801 -9.723 1.00 54.28 111 ASN A C 1
ATOM 856 O O . ASN A 1 111 ? 14.445 -13.759 -8.787 1.00 54.28 111 ASN A O 1
ATOM 860 N N . ILE A 1 112 ? 12.912 -12.741 -10.070 1.00 55.97 112 ILE A N 1
ATOM 861 C CA . ILE A 1 112 ? 12.908 -11.501 -9.308 1.00 55.97 112 ILE A CA 1
ATOM 862 C C . ILE A 1 112 ? 12.109 -11.671 -8.020 1.00 55.97 112 ILE A C 1
ATOM 864 O O . ILE A 1 112 ? 11.017 -12.228 -7.977 1.00 55.97 112 ILE A O 1
ATOM 868 N N . THR A 1 113 ? 12.725 -11.199 -6.945 1.00 69.94 113 THR A N 1
ATOM 869 C CA . THR A 1 113 ? 12.228 -11.252 -5.577 1.00 69.94 113 THR A CA 1
ATOM 870 C C . THR A 1 113 ? 11.419 -10.001 -5.277 1.00 69.94 113 THR A C 1
ATOM 872 O O . THR A 1 113 ? 11.927 -8.904 -5.516 1.00 69.94 113 THR A O 1
ATOM 875 N N . GLN A 1 114 ? 10.219 -10.146 -4.707 1.00 82.19 114 GLN A N 1
ATOM 876 C CA . GLN A 1 114 ? 9.436 -8.987 -4.281 1.00 82.19 114 GLN A CA 1
ATOM 877 C C . GLN A 1 114 ? 10.237 -8.191 -3.243 1.00 82.19 114 GLN A C 1
ATOM 879 O O . GLN A 1 114 ? 10.737 -8.756 -2.264 1.00 82.19 114 GLN A O 1
ATOM 884 N N . VAL A 1 115 ? 10.355 -6.879 -3.436 1.00 84.06 115 VAL A N 1
ATOM 885 C CA . VAL A 1 115 ? 11.057 -5.999 -2.502 1.00 84.06 115 VAL A CA 1
ATOM 886 C C . VAL A 1 115 ? 10.041 -5.340 -1.585 1.00 84.06 115 VAL A C 1
ATOM 888 O O . VAL A 1 115 ? 9.192 -4.556 -2.004 1.00 84.06 115 VAL A O 1
ATOM 891 N N . ARG A 1 116 ? 10.148 -5.635 -0.291 1.00 89.69 116 ARG A N 1
ATOM 892 C CA . ARG A 1 116 ? 9.348 -4.972 0.737 1.00 89.69 116 ARG A CA 1
ATOM 893 C C . ARG A 1 116 ? 9.931 -3.599 1.055 1.00 89.69 116 ARG A C 1
ATOM 895 O O . ARG A 1 116 ? 10.982 -3.500 1.687 1.00 89.69 116 ARG A O 1
ATOM 902 N N . HIS A 1 117 ? 9.226 -2.554 0.641 1.00 92.00 117 HIS A N 1
ATOM 903 C CA . HIS A 1 117 ? 9.555 -1.158 0.916 1.00 92.00 117 HIS A CA 1
ATOM 904 C C . HIS A 1 117 ? 9.018 -0.671 2.260 1.00 92.00 117 HIS A C 1
ATOM 906 O O . HIS A 1 117 ? 9.584 0.257 2.823 1.00 92.00 117 HIS A O 1
ATOM 912 N N . PHE A 1 118 ? 7.956 -1.287 2.785 1.00 95.38 118 PHE A N 1
ATOM 913 C CA . PHE A 1 118 ? 7.375 -0.937 4.082 1.00 95.38 118 PHE A CA 1
ATOM 914 C C . PHE A 1 118 ? 6.568 -2.106 4.660 1.00 95.38 118 PHE A C 1
ATOM 916 O O . PHE 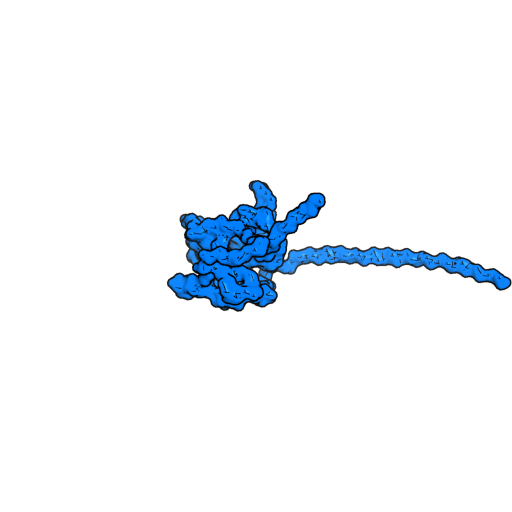A 1 118 ? 5.930 -2.851 3.909 1.00 95.38 118 PHE A O 1
ATOM 923 N N . LEU A 1 119 ? 6.56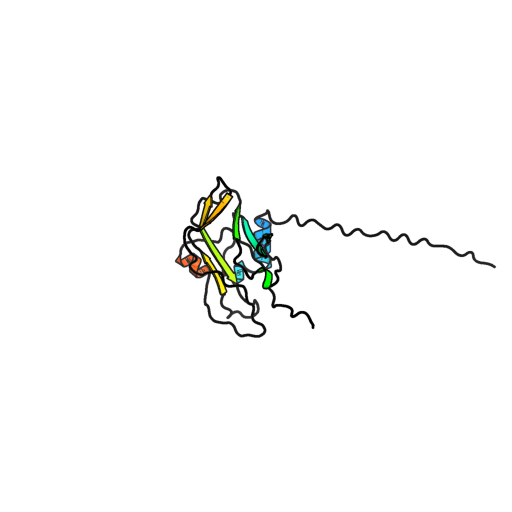6 -2.254 5.986 1.00 96.25 119 LEU A N 1
ATOM 924 C CA . LEU A 1 119 ? 5.640 -3.128 6.711 1.00 96.25 119 LEU A CA 1
ATOM 925 C C . LEU A 1 119 ? 5.329 -2.542 8.084 1.00 96.25 119 LEU A C 1
ATOM 927 O O . LEU A 1 119 ? 6.198 -2.526 8.956 1.00 96.25 119 LEU A O 1
ATOM 931 N N . GLY A 1 120 ? 4.084 -2.126 8.285 1.00 96.62 120 GLY A N 1
ATOM 932 C CA . GLY A 1 120 ? 3.575 -1.663 9.569 1.00 96.62 120 GLY A CA 1
ATOM 933 C C . GLY A 1 120 ? 2.327 -2.441 9.979 1.00 96.62 120 GLY A C 1
ATOM 934 O O . GLY A 1 120 ? 1.453 -2.707 9.154 1.00 96.62 120 GLY A O 1
ATOM 935 N N . GLY A 1 121 ? 2.267 -2.819 11.252 1.00 96.31 121 GLY A N 1
ATOM 936 C CA . GLY A 1 121 ? 1.092 -3.425 11.874 1.00 96.31 121 GLY A CA 1
ATOM 937 C C . GLY A 1 121 ? 0.322 -2.424 12.731 1.00 96.31 121 GLY A C 1
ATOM 938 O O . GLY A 1 121 ? 0.670 -1.243 12.793 1.00 96.31 121 GLY A O 1
ATOM 939 N N . ASP A 1 122 ? -0.717 -2.921 13.402 1.00 96.81 122 ASP A N 1
ATOM 940 C CA . ASP A 1 122 ? -1.499 -2.183 14.397 1.00 96.81 122 ASP A CA 1
ATOM 941 C C . ASP A 1 122 ? -2.023 -0.829 13.911 1.00 96.81 122 ASP A C 1
ATOM 943 O O . ASP A 1 122 ? -2.061 0.146 14.669 1.00 96.81 122 ASP A O 1
ATOM 947 N N . TYR A 1 123 ? -2.450 -0.775 12.648 1.00 97.38 123 TYR A N 1
ATOM 948 C CA . TYR A 1 123 ? -3.213 0.350 12.128 1.00 97.38 123 TYR A CA 1
ATOM 949 C C . TYR A 1 123 ? -4.669 0.262 12.577 1.00 97.38 123 TYR A C 1
ATOM 951 O O . TYR A 1 123 ? -5.289 -0.794 12.505 1.00 97.38 123 TYR A O 1
ATOM 959 N N . TYR A 1 124 ? -5.226 1.387 13.002 1.00 96.62 124 TYR A N 1
ATOM 960 C CA . TYR A 1 124 ? -6.615 1.528 13.409 1.00 96.62 124 TYR A CA 1
ATOM 961 C C . TYR A 1 124 ? -7.256 2.680 12.651 1.00 96.62 124 TYR A C 1
ATOM 963 O O . TYR A 1 124 ? -6.608 3.687 12.359 1.00 96.62 124 TYR A O 1
ATOM 971 N N . TYR A 1 125 ? -8.548 2.541 12.375 1.00 95.56 125 TYR A N 1
ATOM 972 C CA . TYR A 1 125 ? -9.359 3.604 11.800 1.00 95.56 125 TYR A CA 1
ATOM 973 C C . TYR A 1 125 ? -10.300 4.166 12.863 1.00 95.56 125 TYR A C 1
ATOM 975 O O . TYR A 1 125 ? -11.030 3.426 13.523 1.00 95.56 125 TYR A O 1
ATOM 983 N N . ASN A 1 126 ? -10.270 5.483 13.052 1.00 91.50 126 ASN A N 1
ATOM 984 C CA . ASN A 1 126 ? -11.204 6.182 13.920 1.00 91.50 126 ASN A CA 1
ATOM 985 C C . ASN A 1 126 ? -12.307 6.822 13.073 1.00 91.50 126 ASN A C 1
ATOM 987 O O . ASN A 1 126 ? -12.103 7.860 12.447 1.00 91.50 126 ASN A O 1
ATOM 991 N N . GLU A 1 127 ? -13.493 6.217 13.096 1.00 86.88 127 GLU A N 1
ATOM 992 C CA . GLU A 1 127 ? -14.648 6.682 12.320 1.00 86.88 127 GLU A CA 1
ATOM 993 C C . GLU A 1 127 ? -15.119 8.089 12.714 1.00 86.88 127 GLU A C 1
ATOM 995 O O . GLU A 1 127 ? -15.677 8.797 11.880 1.00 86.88 127 GLU A O 1
ATOM 1000 N N . LEU A 1 128 ? -14.872 8.527 13.956 1.00 87.19 128 LEU A N 1
ATOM 1001 C CA . LEU A 1 128 ? -15.331 9.833 14.441 1.00 87.19 128 LEU A CA 1
ATOM 1002 C C . LEU A 1 128 ? -14.597 10.996 13.771 1.00 87.19 128 LEU A C 1
ATOM 1004 O O . LEU A 1 128 ? -15.171 12.070 13.613 1.00 87.19 128 LEU A O 1
ATOM 1008 N N . ASN A 1 129 ? -13.324 10.806 13.422 1.00 88.31 129 ASN A N 1
ATOM 1009 C CA . ASN A 1 129 ? -12.485 11.859 12.851 1.00 88.31 129 ASN A CA 1
ATOM 1010 C C . ASN A 1 129 ? -11.814 11.472 11.523 1.00 88.31 129 ASN A C 1
ATOM 1012 O O . ASN A 1 129 ? -11.071 12.280 10.972 1.00 88.31 129 ASN A O 1
ATOM 1016 N N . GLY A 1 130 ? -12.071 10.268 11.002 1.00 87.75 130 GLY A N 1
ATOM 1017 C CA . GLY A 1 130 ? -11.517 9.780 9.738 1.00 87.75 130 GLY A CA 1
ATOM 1018 C C . GLY A 1 130 ? -10.000 9.573 9.764 1.00 87.75 130 GLY A C 1
ATOM 1019 O O . GLY A 1 130 ? -9.352 9.640 8.717 1.00 87.75 130 GLY A O 1
ATOM 1020 N N . VAL A 1 131 ? -9.415 9.388 10.952 1.00 91.06 131 VAL A N 1
ATOM 1021 C CA . VAL A 1 131 ? -7.967 9.230 11.117 1.00 91.06 131 VAL A CA 1
ATOM 1022 C C . VAL A 1 131 ? -7.594 7.757 11.073 1.00 91.06 131 VAL A C 1
ATOM 1024 O O . VAL A 1 131 ? -8.090 6.948 11.860 1.00 91.06 131 VAL A O 1
ATOM 1027 N N . PHE A 1 132 ? -6.655 7.440 10.189 1.00 95.38 132 PHE A N 1
ATOM 1028 C CA . PHE A 1 132 ? -5.980 6.156 10.122 1.00 95.38 132 PHE A CA 1
ATOM 1029 C C . PHE A 1 132 ? -4.589 6.282 10.746 1.00 95.38 132 PHE A C 1
ATOM 1031 O O . PHE A 1 132 ? -3.803 7.136 10.340 1.00 95.38 132 PHE A O 1
ATOM 1038 N N . TYR A 1 133 ? -4.299 5.485 11.772 1.00 94.38 133 TYR A N 1
ATOM 1039 C CA . TYR A 1 133 ? -3.083 5.638 12.574 1.00 94.38 133 TYR A CA 1
ATOM 1040 C C . TYR A 1 133 ? -2.579 4.292 13.082 1.00 94.38 133 TYR A C 1
ATOM 1042 O O . TYR A 1 133 ? -3.371 3.420 13.427 1.00 94.38 133 TYR A O 1
ATOM 1050 N N . ASN A 1 134 ? -1.263 4.131 13.167 1.00 95.12 134 ASN A N 1
ATOM 1051 C CA . ASN A 1 134 ? -0.623 2.980 13.794 1.00 95.12 134 ASN A CA 1
ATOM 1052 C C . ASN A 1 134 ? -0.365 3.221 15.287 1.00 95.12 134 ASN A C 1
ATOM 1054 O O . ASN A 1 134 ? -0.176 4.354 15.729 1.00 95.12 134 ASN A O 1
ATOM 1058 N N . ARG A 1 135 ? -0.336 2.142 16.074 1.00 96.00 135 ARG A N 1
ATOM 1059 C CA . ARG A 1 135 ? 0.017 2.183 17.509 1.00 96.00 135 ARG A CA 1
ATOM 1060 C C . ARG A 1 135 ? 1.420 1.669 17.818 1.00 96.00 135 ARG A C 1
ATOM 1062 O O . ARG A 1 135 ? 1.884 1.822 18.945 1.00 96.00 135 ARG A O 1
ATOM 1069 N N . THR A 1 136 ? 2.094 1.088 16.833 1.00 95.94 136 THR A N 1
ATOM 1070 C CA . THR A 1 136 ? 3.445 0.540 16.966 1.00 95.94 136 THR A CA 1
ATOM 1071 C C . THR A 1 136 ? 4.363 1.088 15.878 1.00 95.94 136 THR A C 1
ATOM 1073 O O . THR A 1 136 ? 3.880 1.413 14.791 1.00 95.94 136 THR A O 1
ATOM 1076 N N . PRO A 1 137 ? 5.686 1.144 16.110 1.00 95.62 137 PRO A N 1
ATOM 1077 C CA . PRO A 1 137 ? 6.659 1.345 15.037 1.00 95.62 137 PRO A CA 1
ATOM 1078 C C . PRO A 1 137 ? 6.497 0.322 13.904 1.00 95.62 137 PRO A C 1
ATOM 1080 O O . PRO A 1 137 ? 5.896 -0.743 14.092 1.00 95.62 137 PRO A O 1
ATOM 1083 N N . ALA A 1 138 ? 7.047 0.633 12.730 1.00 95.44 138 ALA A N 1
ATOM 1084 C CA . ALA A 1 138 ? 7.016 -0.297 11.614 1.00 95.44 138 ALA A CA 1
ATOM 1085 C C . ALA A 1 138 ? 7.930 -1.504 11.889 1.00 95.44 138 ALA A C 1
ATOM 1087 O O . ALA A 1 138 ? 9.008 -1.385 12.467 1.00 95.44 138 ALA A O 1
ATOM 1088 N N . VAL A 1 139 ? 7.521 -2.685 11.420 1.00 94.56 139 VAL A N 1
ATOM 1089 C CA . VAL A 1 139 ? 8.382 -3.880 11.388 1.00 94.56 139 VAL A CA 1
ATOM 1090 C C . VAL A 1 139 ? 9.482 -3.700 10.341 1.00 94.56 139 VAL A C 1
ATOM 1092 O O . VAL A 1 139 ? 10.593 -4.211 10.471 1.00 94.56 139 VAL A O 1
ATOM 1095 N N . THR A 1 140 ? 9.181 -2.986 9.258 1.00 92.75 140 THR A N 1
ATOM 1096 C CA . THR A 1 140 ? 10.168 -2.523 8.283 1.00 92.75 140 THR A CA 1
ATOM 1097 C C . THR A 1 140 ? 9.860 -1.082 7.939 1.00 92.75 140 THR A C 1
ATOM 1099 O O . THR A 1 140 ? 8.836 -0.802 7.315 1.00 92.75 140 THR A O 1
ATOM 1102 N N . GLU A 1 141 ? 10.758 -0.195 8.360 1.00 94.88 141 GLU A N 1
ATOM 1103 C CA . GLU A 1 141 ? 10.696 1.224 8.031 1.00 94.88 141 GLU A CA 1
ATOM 1104 C C . GLU A 1 141 ? 10.760 1.452 6.522 1.00 94.88 141 GLU A C 1
ATOM 1106 O O . GLU A 1 141 ? 11.305 0.638 5.769 1.00 94.88 141 GLU A O 1
ATOM 1111 N N . TYR A 1 142 ? 10.189 2.575 6.093 1.00 92.69 142 TYR A N 1
ATOM 1112 C CA . TYR A 1 142 ? 10.098 2.915 4.683 1.00 92.69 142 TYR A CA 1
ATOM 1113 C C . TYR A 1 142 ? 11.480 2.978 4.029 1.00 92.69 142 TYR A C 1
ATOM 1115 O O . TYR A 1 142 ? 12.377 3.700 4.471 1.00 92.69 142 TYR A O 1
ATOM 1123 N N . LYS A 1 143 ? 11.620 2.265 2.915 1.00 90.19 143 LYS A N 1
ATOM 1124 C CA . LYS A 1 143 ? 12.764 2.358 2.017 1.00 90.19 143 LYS A CA 1
ATOM 1125 C C . LYS A 1 143 ? 12.288 2.897 0.679 1.00 90.19 143 LYS A C 1
ATOM 1127 O O . LYS A 1 143 ? 11.466 2.263 0.031 1.00 90.19 143 LYS A O 1
ATOM 1132 N N . GLN A 1 144 ? 12.847 4.017 0.232 1.00 88.44 144 GLN A N 1
ATOM 1133 C CA . GLN A 1 144 ? 12.501 4.621 -1.057 1.00 88.44 144 GLN A CA 1
ATOM 1134 C C . GLN A 1 144 ? 12.658 3.623 -2.229 1.00 88.44 144 GLN A C 1
ATOM 1136 O O . GLN A 1 144 ? 13.717 2.982 -2.340 1.00 88.44 144 GLN A O 1
ATOM 1141 N N . PRO A 1 145 ? 11.675 3.537 -3.148 1.00 77.44 145 PRO A N 1
ATOM 1142 C CA . PRO A 1 145 ? 11.828 2.875 -4.440 1.00 77.44 145 PRO A CA 1
ATOM 1143 C C . PRO A 1 145 ? 13.094 3.340 -5.164 1.00 77.44 145 PRO A C 1
ATOM 1145 O O . PRO A 1 145 ? 13.310 4.522 -5.428 1.00 77.44 145 PRO A O 1
ATOM 1148 N N . SER A 1 146 ? 13.995 2.403 -5.439 1.00 76.06 146 SER A N 1
ATOM 1149 C CA . SER A 1 146 ? 15.299 2.699 -6.036 1.00 76.06 146 SER A CA 1
ATOM 1150 C C . SER A 1 146 ? 15.581 1.702 -7.152 1.00 76.06 146 SER A C 1
ATOM 1152 O O . SER A 1 146 ? 16.456 0.850 -6.981 1.00 76.06 146 SER A O 1
ATOM 1154 N N . PRO A 1 147 ? 14.821 1.767 -8.265 1.00 64.19 147 PRO A N 1
ATOM 1155 C CA . PRO A 1 147 ? 15.038 0.883 -9.401 1.00 64.19 147 PRO A CA 1
ATOM 1156 C C . PRO A 1 147 ? 16.489 1.048 -9.883 1.00 64.19 147 PRO A C 1
ATOM 1158 O O . PRO A 1 147 ? 16.903 2.172 -10.193 1.00 64.19 147 PRO A O 1
ATOM 1161 N N . PRO A 1 148 ? 17.304 -0.019 -9.908 1.00 59.94 148 PRO A N 1
ATOM 1162 C CA . PRO A 1 148 ? 18.691 0.108 -10.320 1.00 59.94 148 PRO A CA 1
ATOM 1163 C C . PRO A 1 148 ? 18.809 0.428 -11.811 1.00 59.94 148 PRO A C 1
ATOM 1165 O O . PRO A 1 148 ? 18.103 -0.142 -12.642 1.00 59.94 148 PRO A O 1
ATOM 1168 N N . ARG A 1 149 ? 19.777 1.273 -12.180 1.00 56.84 149 ARG A N 1
ATOM 1169 C CA . ARG A 1 149 ? 20.243 1.359 -13.569 1.00 56.84 149 ARG A CA 1
ATOM 1170 C C . ARG A 1 149 ? 21.192 0.181 -13.813 1.00 56.84 149 ARG A C 1
ATOM 1172 O O . ARG A 1 149 ? 22.284 0.163 -13.258 1.00 56.84 149 ARG A O 1
ATOM 1179 N N . ASN A 1 150 ? 20.782 -0.779 -14.642 1.00 52.28 150 ASN A N 1
ATOM 1180 C CA . ASN A 1 150 ? 21.597 -1.922 -15.085 1.00 52.28 150 ASN A CA 1
ATOM 1181 C C . ASN A 1 150 ? 22.219 -2.795 -13.964 1.00 52.28 150 ASN A C 1
ATOM 1183 O O . ASN A 1 150 ? 23.338 -3.269 -14.148 1.00 52.28 150 ASN A O 1
ATOM 1187 N N . SER A 1 151 ? 21.555 -3.028 -12.822 1.00 45.91 151 SER A N 1
ATOM 1188 C CA . SER A 1 151 ? 22.081 -3.962 -11.804 1.00 45.91 151 SER A CA 1
ATOM 1189 C C . SER A 1 151 ? 21.251 -5.238 -11.678 1.00 45.91 151 SER A C 1
ATOM 1191 O O . SER A 1 151 ? 20.025 -5.203 -11.786 1.00 45.91 151 SER A O 1
ATOM 1193 N N . ASP A 1 152 ? 21.929 -6.347 -11.373 1.00 42.91 152 ASP A N 1
ATOM 1194 C CA . ASP A 1 152 ? 21.282 -7.586 -10.941 1.00 42.91 152 ASP A CA 1
ATOM 1195 C C . ASP A 1 152 ? 20.590 -7.393 -9.570 1.00 42.91 152 ASP A C 1
ATOM 1197 O O . ASP A 1 152 ? 21.053 -6.577 -8.760 1.00 42.91 152 ASP A O 1
ATOM 1201 N N . PRO A 1 153 ? 19.484 -8.108 -9.275 1.00 41.69 153 PRO A N 1
ATOM 1202 C CA . PRO A 1 153 ? 18.695 -7.898 -8.060 1.00 41.69 153 PRO A CA 1
ATOM 1203 C C . PRO A 1 153 ? 19.458 -8.187 -6.757 1.00 41.69 153 PRO A C 1
ATOM 1205 O O . PRO A 1 153 ? 20.142 -9.202 -6.616 1.00 41.69 153 PRO A O 1
ATOM 1208 N N . HIS A 1 154 ? 19.262 -7.336 -5.746 1.00 42.38 154 HIS A N 1
ATOM 1209 C CA . HIS A 1 154 ? 19.690 -7.597 -4.370 1.00 42.38 154 HIS A CA 1
ATOM 1210 C C . HIS A 1 154 ? 18.617 -8.409 -3.625 1.00 42.38 154 HIS A C 1
ATOM 1212 O O . HIS A 1 154 ? 17.462 -7.999 -3.542 1.00 42.38 154 HIS A O 1
ATOM 1218 N N . ARG A 1 155 ? 19.010 -9.563 -3.069 1.00 42.66 155 ARG A N 1
ATOM 1219 C CA . ARG A 1 155 ? 18.118 -10.550 -2.435 1.00 42.66 155 ARG A CA 1
ATOM 1220 C C . ARG A 1 155 ? 17.545 -10.045 -1.105 1.00 42.66 155 ARG A C 1
ATOM 1222 O O . ARG A 1 155 ? 18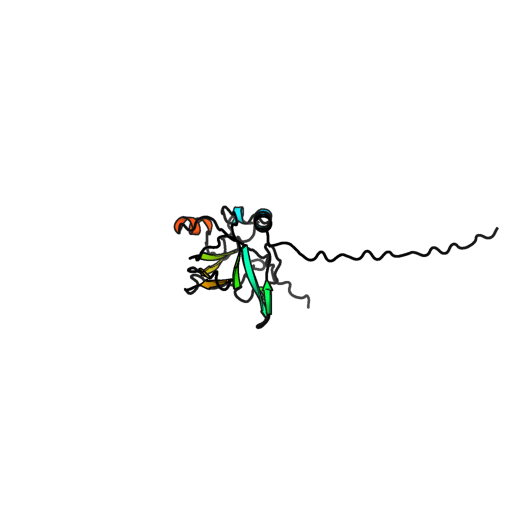.163 -10.215 -0.058 1.00 42.66 155 ARG A O 1
ATOM 1229 N N . LEU A 1 156 ? 16.335 -9.502 -1.136 1.00 52.41 156 LEU A N 1
ATOM 1230 C CA . LEU A 1 156 ? 15.410 -9.549 -0.004 1.00 52.41 156 LEU A CA 1
ATOM 1231 C C . LEU A 1 156 ? 14.217 -10.377 -0.478 1.00 52.41 156 LEU A C 1
ATOM 1233 O O . LEU A 1 156 ? 13.396 -9.888 -1.239 1.00 52.41 156 LEU A O 1
ATOM 1237 N N . TYR A 1 157 ? 14.161 -11.655 -0.101 1.00 65.00 157 TYR A N 1
ATOM 1238 C CA . TYR A 1 157 ? 13.013 -12.500 -0.426 1.00 65.00 157 TYR A CA 1
ATOM 1239 C C . TYR A 1 157 ? 11.855 -12.110 0.493 1.00 65.00 157 TYR A C 1
ATOM 1241 O O . TYR A 1 157 ? 11.828 -12.518 1.654 1.00 65.00 157 TYR A O 1
ATOM 1249 N N . PHE A 1 158 ? 10.916 -11.312 -0.006 1.00 79.94 158 PHE A N 1
ATOM 1250 C CA . PHE A 1 158 ? 9.598 -11.208 0.600 1.00 79.94 158 PHE A CA 1
ATOM 1251 C C . PHE A 1 158 ? 8.568 -11.859 -0.326 1.00 79.94 158 PHE A C 1
ATOM 1253 O O . PHE A 1 158 ? 8.644 -11.728 -1.542 1.00 79.94 158 PHE A O 1
ATOM 1260 N N . ASP A 1 159 ? 7.651 -12.624 0.255 1.00 87.31 159 ASP A N 1
ATOM 1261 C CA . ASP A 1 159 ? 6.526 -13.245 -0.440 1.00 87.31 159 ASP A CA 1
ATOM 1262 C C . ASP A 1 159 ? 5.270 -12.830 0.318 1.00 87.31 159 ASP A C 1
ATOM 1264 O O . ASP A 1 159 ? 5.000 -13.339 1.409 1.00 87.31 159 ASP A O 1
ATOM 1268 N N . ILE A 1 160 ? 4.546 -11.853 -0.229 1.00 91.19 160 ILE A N 1
ATOM 1269 C CA . ILE A 1 160 ? 3.362 -11.299 0.425 1.00 91.19 160 ILE A CA 1
ATOM 1270 C C . ILE A 1 160 ? 2.237 -12.329 0.564 1.00 91.19 160 ILE A C 1
ATOM 1272 O O . ILE A 1 160 ? 1.547 -12.328 1.580 1.00 91.19 160 ILE A O 1
ATOM 1276 N N . ALA A 1 161 ? 2.086 -13.243 -0.396 1.00 91.19 161 ALA A N 1
ATOM 1277 C CA . ALA A 1 161 ? 1.066 -14.284 -0.343 1.00 91.19 161 ALA A CA 1
ATOM 1278 C C . ALA A 1 161 ? 1.371 -15.289 0.774 1.00 91.19 161 ALA A C 1
ATOM 1280 O O . ALA A 1 161 ? 0.502 -15.607 1.587 1.00 91.19 161 ALA A O 1
ATOM 1281 N N . LYS A 1 162 ? 2.633 -15.731 0.878 1.00 90.62 162 LYS A N 1
ATOM 1282 C CA . LYS A 1 162 ? 3.078 -16.589 1.985 1.00 90.62 162 LYS A CA 1
ATOM 1283 C C . LYS A 1 162 ? 2.939 -15.881 3.332 1.00 90.62 162 LYS A C 1
ATOM 1285 O O . LYS A 1 162 ? 2.455 -16.491 4.279 1.00 90.62 162 LYS A O 1
ATOM 1290 N N . PHE A 1 163 ? 3.324 -14.606 3.416 1.00 92.62 163 PHE A N 1
ATOM 1291 C CA . PHE A 1 163 ? 3.163 -13.812 4.633 1.00 92.62 163 PHE A CA 1
ATOM 1292 C C . PHE A 1 163 ? 1.694 -13.724 5.064 1.00 92.62 163 PHE A C 1
ATOM 1294 O O . PHE A 1 163 ? 1.395 -14.005 6.221 1.00 92.62 163 PHE A O 1
ATOM 1301 N N . ALA A 1 164 ? 0.780 -13.387 4.149 1.00 94.38 164 ALA A N 1
ATOM 1302 C CA . ALA A 1 164 ? -0.650 -13.291 4.442 1.00 94.38 164 ALA A CA 1
ATOM 1303 C C . ALA A 1 164 ? -1.243 -14.637 4.885 1.00 94.38 164 ALA A C 1
ATOM 1305 O O . ALA A 1 164 ? -2.036 -14.676 5.823 1.00 94.38 164 ALA A O 1
ATOM 1306 N N . TYR A 1 165 ? -0.811 -15.740 4.262 1.00 93.06 165 TYR A N 1
ATOM 1307 C CA . TYR A 1 165 ? -1.206 -17.093 4.651 1.00 93.06 165 TYR A CA 1
ATOM 1308 C C . TYR A 1 165 ? -0.712 -17.462 6.058 1.00 93.06 165 TYR A C 1
ATOM 1310 O O . TYR A 1 165 ? -1.503 -17.874 6.898 1.00 93.06 165 TYR A O 1
ATOM 1318 N N . GLU A 1 166 ? 0.582 -17.283 6.343 1.00 93.81 166 GLU A N 1
ATOM 1319 C CA . GLU A 1 166 ? 1.187 -17.668 7.630 1.00 93.81 166 GLU A CA 1
ATOM 1320 C C . GLU A 1 166 ? 0.725 -16.805 8.809 1.00 93.81 166 GLU A C 1
ATOM 1322 O O . GLU A 1 166 ? 0.841 -17.226 9.958 1.00 93.81 166 GLU A O 1
ATOM 1327 N N . THR A 1 167 ? 0.224 -15.601 8.535 1.00 95.06 167 THR A N 1
ATOM 1328 C CA . THR A 1 167 ? -0.310 -14.676 9.547 1.00 95.06 167 THR A CA 1
ATOM 1329 C C . THR A 1 167 ? -1.834 -14.659 9.605 1.00 95.06 167 THR A C 1
ATOM 1331 O O . THR A 1 167 ? -2.393 -13.911 10.403 1.00 95.06 167 THR A O 1
ATOM 1334 N N . GLU A 1 168 ? -2.499 -15.462 8.769 1.00 95.56 168 GLU A N 1
ATOM 1335 C CA . GLU A 1 168 ? -3.961 -15.549 8.678 1.00 95.56 168 GLU A CA 1
ATOM 1336 C C . GLU A 1 168 ? -4.648 -14.190 8.415 1.00 95.56 168 GLU A C 1
ATOM 1338 O O . GLU A 1 168 ? -5.810 -13.988 8.763 1.00 95.56 168 GLU A O 1
ATOM 1343 N N . LEU A 1 169 ? -3.949 -13.248 7.765 1.00 94.00 169 LEU A N 1
ATOM 1344 C CA . LEU A 1 169 ? -4.482 -11.911 7.456 1.00 94.00 169 LEU A CA 1
ATOM 1345 C C . LEU A 1 169 ? -5.616 -11.939 6.422 1.00 94.00 169 LEU A C 1
ATOM 1347 O O . LEU A 1 169 ? -6.407 -10.997 6.348 1.00 94.00 169 LEU A O 1
ATOM 1351 N N . GLY A 1 170 ? -5.692 -13.009 5.629 1.00 92.75 170 GLY A N 1
ATOM 1352 C CA . GLY A 1 170 ? -6.610 -13.127 4.501 1.00 92.75 170 GLY A CA 1
ATOM 1353 C C . GLY A 1 170 ? -6.200 -12.267 3.303 1.00 92.75 170 GLY A C 1
ATOM 1354 O O . GLY A 1 170 ? -5.063 -11.803 3.198 1.00 92.75 170 GLY A O 1
ATOM 1355 N N . ASP A 1 171 ? -7.142 -12.080 2.379 1.00 94.75 171 ASP A N 1
ATOM 1356 C CA . ASP A 1 171 ? -6.915 -11.322 1.148 1.00 94.75 171 ASP A CA 1
ATOM 1357 C C . ASP A 1 171 ? -6.852 -9.804 1.411 1.00 94.75 17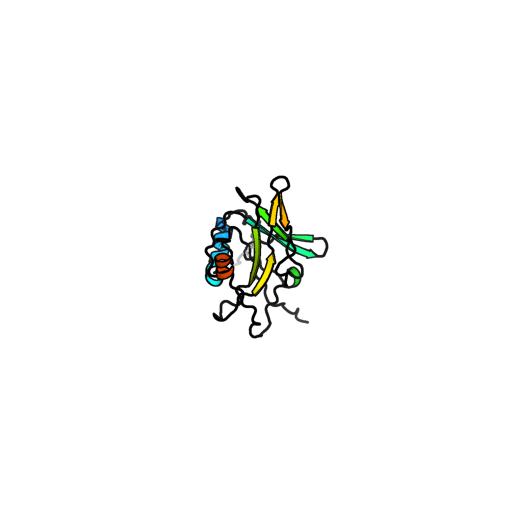1 ASP A C 1
ATOM 1359 O O . ASP A 1 171 ? -7.609 -9.289 2.245 1.00 94.75 171 ASP A O 1
ATOM 1363 N N . PRO A 1 172 ? -6.013 -9.043 0.678 1.00 95.62 172 PRO A N 1
ATOM 1364 C CA . PRO A 1 172 ? -5.977 -7.591 0.798 1.00 95.62 172 PRO A CA 1
ATOM 1365 C C . PRO A 1 172 ? -7.336 -6.958 0.475 1.00 95.62 172 PRO A C 1
ATOM 1367 O O . PRO A 1 172 ? -7.897 -7.146 -0.604 1.00 95.62 172 PRO A O 1
ATOM 1370 N N . ILE A 1 173 ? -7.843 -6.143 1.402 1.00 95.50 173 ILE A N 1
ATOM 1371 C CA . ILE A 1 173 ? -9.153 -5.479 1.279 1.00 95.50 173 ILE A CA 1
ATOM 1372 C C . ILE A 1 173 ? -9.081 -4.078 0.660 1.00 95.50 173 ILE A C 1
ATOM 1374 O O . ILE A 1 173 ? -10.118 -3.461 0.416 1.00 95.50 173 ILE A O 1
ATOM 1378 N N . ALA A 1 174 ? -7.874 -3.560 0.438 1.00 95.81 174 ALA A N 1
ATOM 1379 C CA . ALA A 1 174 ? -7.609 -2.229 -0.090 1.00 95.81 174 ALA A CA 1
ATOM 1380 C C . ALA A 1 174 ? -6.268 -2.228 -0.829 1.00 95.81 174 ALA A C 1
ATOM 1382 O O . ALA A 1 174 ? -5.373 -3.001 -0.485 1.00 95.81 174 ALA A O 1
ATOM 1383 N N . GLY A 1 175 ? -6.108 -1.350 -1.815 1.00 95.62 175 GLY A N 1
ATOM 1384 C CA . GLY A 1 175 ? -4.862 -1.253 -2.565 1.00 95.62 175 GLY A CA 1
ATOM 1385 C C . GLY A 1 175 ? -4.736 0.054 -3.331 1.00 95.62 175 GLY A C 1
ATOM 1386 O O . GLY A 1 175 ? -5.730 0.667 -3.716 1.00 95.62 175 GLY A O 1
ATOM 1387 N N . ASN A 1 176 ? -3.491 0.465 -3.534 1.00 96.12 176 ASN A N 1
ATOM 1388 C CA . ASN A 1 176 ? -3.068 1.543 -4.416 1.00 96.12 176 ASN A CA 1
ATOM 1389 C C . ASN A 1 176 ? -1.655 1.199 -4.921 1.00 96.12 176 ASN A C 1
ATOM 1391 O O . ASN A 1 176 ? -0.961 0.402 -4.286 1.00 96.12 176 ASN A O 1
ATOM 1395 N N . PHE A 1 177 ? -1.231 1.757 -6.050 1.00 95.19 177 PHE A N 1
ATOM 1396 C CA . PHE A 1 177 ? 0.117 1.551 -6.573 1.00 95.19 177 PHE A CA 1
ATOM 1397 C C . PHE A 1 177 ? 0.568 2.746 -7.407 1.00 95.19 177 PHE A C 1
ATOM 1399 O O . PHE A 1 177 ? -0.247 3.473 -7.968 1.00 95.19 177 PHE A O 1
ATOM 1406 N N . VAL A 1 178 ? 1.880 2.915 -7.514 1.00 92.81 178 VAL A N 1
ATOM 1407 C CA . VAL A 1 178 ? 2.526 3.957 -8.315 1.00 92.81 178 VAL A CA 1
ATOM 1408 C C . VAL A 1 178 ? 3.596 3.328 -9.192 1.00 92.81 178 VAL A C 1
ATOM 1410 O O . VAL A 1 178 ? 4.148 2.281 -8.853 1.00 92.81 178 VAL A O 1
ATOM 1413 N N . LEU A 1 179 ? 3.903 3.970 -10.314 1.00 89.44 179 LEU A N 1
ATOM 1414 C CA . LEU A 1 179 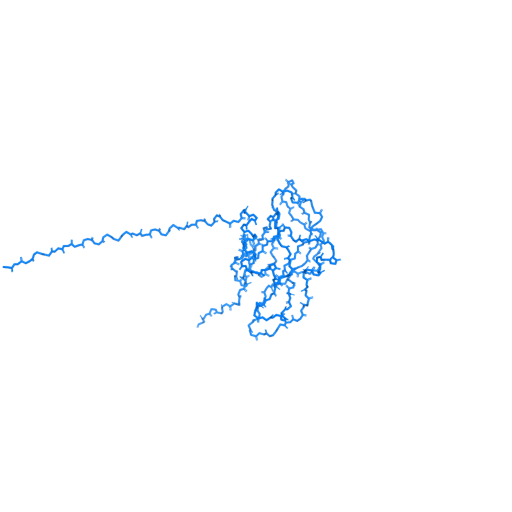? 4.965 3.542 -11.220 1.00 89.44 179 LEU A CA 1
ATOM 1415 C C . LEU A 1 179 ? 6.160 4.484 -11.062 1.00 89.44 179 LEU A C 1
ATOM 1417 O O . LEU A 1 179 ? 6.051 5.672 -11.357 1.00 89.44 179 LEU A O 1
ATOM 1421 N N . VAL A 1 180 ? 7.301 3.960 -10.606 1.00 86.31 180 VAL A N 1
ATOM 1422 C CA . VAL A 1 180 ? 8.530 4.745 -10.406 1.00 86.31 180 VAL A CA 1
ATOM 1423 C C . VAL A 1 180 ? 9.586 4.309 -11.415 1.00 86.31 180 VAL A C 1
ATOM 1425 O O . VAL A 1 180 ? 10.079 3.183 -11.372 1.00 86.31 180 VAL A O 1
ATOM 1428 N N . GLY A 1 181 ? 9.938 5.208 -12.333 1.00 75.75 181 GLY A N 1
ATOM 1429 C CA . GLY A 1 181 ? 10.996 4.982 -13.320 1.00 75.75 181 GLY A CA 1
ATOM 1430 C C . GLY A 1 181 ? 12.395 5.367 -12.813 1.00 75.75 181 GLY A C 1
ATOM 1431 O O . GLY A 1 181 ? 12.523 6.075 -11.809 1.00 75.75 181 GLY A O 1
ATOM 1432 N N . PRO A 1 182 ? 13.468 4.940 -13.509 1.00 68.75 182 PRO A N 1
ATOM 1433 C CA . PRO A 1 182 ? 14.812 5.442 -13.250 1.00 68.75 182 PRO A CA 1
ATOM 1434 C C . PRO A 1 182 ? 14.873 6.954 -13.487 1.00 68.75 182 PRO A C 1
ATOM 1436 O O . PRO A 1 182 ? 14.229 7.485 -14.392 1.00 68.75 182 PRO A O 1
ATOM 1439 N N . GLU A 1 183 ? 15.674 7.648 -12.682 1.00 61.88 183 GLU A N 1
ATOM 1440 C CA . GLU A 1 183 ? 15.848 9.094 -12.796 1.00 61.88 183 GLU A CA 1
ATOM 1441 C C . GLU A 1 183 ? 16.404 9.445 -14.186 1.00 61.88 183 GLU A C 1
ATOM 1443 O O . GLU A 1 183 ? 17.463 8.949 -14.606 1.00 61.88 183 GLU A O 1
ATOM 1448 N N . VAL A 1 184 ? 15.665 10.271 -14.931 1.00 50.56 184 VAL A N 1
ATOM 1449 C CA . VAL A 1 184 ? 16.168 10.855 -16.172 1.00 50.56 184 VAL A CA 1
ATOM 1450 C C . VAL A 1 184 ? 17.173 11.912 -15.736 1.00 50.56 184 VAL A C 1
ATOM 1452 O O . VAL A 1 184 ? 16.785 12.952 -15.209 1.00 50.56 184 VAL A O 1
ATOM 1455 N N . GLN A 1 185 ? 18.470 11.639 -15.893 1.00 42.78 185 GLN A N 1
ATOM 1456 C CA . GLN A 1 185 ? 19.468 12.699 -15.789 1.00 42.78 185 GLN A CA 1
ATOM 1457 C C . GLN A 1 185 ? 19.060 13.775 -16.790 1.00 42.78 185 GLN A C 1
ATOM 1459 O O . GLN A 1 185 ? 18.946 13.486 -17.984 1.00 42.78 185 GLN A O 1
ATOM 1464 N N . ALA A 1 186 ? 18.786 14.984 -16.294 1.00 40.44 186 ALA A N 1
ATOM 1465 C CA . ALA A 1 186 ? 18.650 16.142 -17.157 1.00 40.44 186 ALA A CA 1
ATOM 1466 C C . ALA A 1 186 ? 19.896 16.165 -18.047 1.00 40.44 186 ALA A C 1
ATOM 1468 O O . ALA A 1 186 ? 21.018 16.144 -17.535 1.00 40.44 186 ALA A O 1
ATOM 1469 N N . ALA A 1 187 ? 19.692 16.089 -19.362 1.00 36.56 187 ALA A N 1
ATOM 1470 C CA . ALA A 1 187 ? 20.777 16.267 -20.307 1.00 36.56 187 ALA A CA 1
ATOM 1471 C C . ALA A 1 187 ? 21.409 17.631 -20.004 1.00 36.56 187 ALA A C 1
ATOM 1473 O O . ALA A 1 187 ? 20.709 18.646 -20.031 1.00 36.56 187 ALA A O 1
ATOM 1474 N N . VAL A 1 188 ? 22.682 17.608 -19.609 1.00 39.00 188 VAL A N 1
ATOM 1475 C CA . VAL A 1 188 ? 23.505 18.804 -19.394 1.00 39.00 188 VAL A CA 1
ATOM 1476 C C . VAL A 1 188 ? 23.834 19.421 -20.745 1.00 39.00 188 VAL A C 1
ATOM 1478 O O . VAL A 1 188 ? 24.152 18.636 -21.669 1.00 39.00 188 VAL A O 1
#

Foldseek 3Di:
DDDDDDDDDDPDPPPPPPPPPPPDDPDQVSLVVLCVVVCVCVLLVADDRAQKEKWKWFDPDPPDIDTDAAAAADELVSQPDPIDIFIDHPPPAFDFDKDWDWDSDDPPDSPDAIDTQFIATQWTADPVVRDTDHPDDTPDHGDRDDRDDPDDDDDDHDRVVVVCVVVVVHGDNYDGDYHYDHHDDDDD

InterPro domains:
  IPR036610 PEBP-like superfamily [G3DSA:3.90.280.10] (27-187)
  IPR036610 PEBP-like superfamily [SSF49777] (34-180)

Radius of gyration: 22.72 Å; chains: 1; bounding box: 42×56×88 Å